Protein AF-A0A959GEB6-F1 (afdb_monomer_lite)

Sequence (237 aa):
NNEFGFDYLRDNMVRSTDEMVQRKHHYAMVDEVDSVLIDDARTPLIISGPVPQGSEEQEYMALRPDVERLIAAQRKLATQYLADARRLFAEGKTGYQEGEAGMALLRAYRALPKYRPLIKFLSEEGVKVTLQKAENFYMQEQSKNMHLVDEELYFTIDEKNRNVELTDHGAEFLSRGTDDNDFFVMPDIASEMVEIQNNDTLNAEEKEEAKTKLSQDFAIKSKRLHSISQLLKAYTL

Foldseek 3Di:
DQVVVVLVVVCVVDPDNVPRPDDDDDDDDDDPCCCVVPVVVVDDRDDDDDDPPDDLVVLLVVCVVLLVVLLVVLVVLLVVLLVQLVVQVVVVQLDQDPSGNLLSLLLSCFSAVPPPSNVVQCPDPCNVVSVVVNVVVCPPPPNPNVCVSCVPHQWTADPVVLFIGGDPNVVCSSCVPPPDNCLQPADPLVVVLVVLVPDPVDDPVRSVVSNVVSVVSNVVNVSSNVSSRVSNSVVRD

Secondary structure (DSSP, 8-state):
-HHHHHHHHHHTT-SSGGG-----------SSHHIIIIIGGGS-----PPP-TTHHHHHHHHHHHHHHHHHHHHHHHHHHHHHHHHHHHHTT---SSTTSHHHHHHHHHHH-TT-HHHHHHHTSTTHHHHHHHHHHHHHHHHHTTTHHHHTT-SEEEETTTTEEEE-HHHHHHHHBTBS-TTTT----HHHHHHHHHH-TTS-HHHHHHHHHHHHHHHHHHHHHHHHHHHHHHHHH-

Radius of gyration: 26.08 Å; chains: 1; bounding box: 56×52×73 Å

pLDDT: mean 89.53, std 8.35, range [53.81, 98.19]

Structure (mmCIF, N/CA/C/O backbone):
data_AF-A0A959GEB6-F1
#
_entry.id   AF-A0A959GEB6-F1
#
loop_
_atom_site.group_PDB
_atom_site.id
_atom_site.type_symbol
_atom_site.label_atom_id
_atom_site.label_alt_id
_atom_site.label_comp_id
_atom_site.label_asym_id
_atom_site.label_entity_id
_atom_site.label_seq_id
_atom_site.pdbx_PDB_ins_code
_atom_site.Cartn_x
_atom_site.Cartn_y
_atom_site.Cartn_z
_atom_site.occupancy
_atom_site.B_iso_or_equiv
_atom_site.auth_seq_id
_atom_site.auth_comp_id
_atom_site.auth_asym_id
_atom_site.auth_atom_id
_atom_site.pdbx_PDB_model_num
ATOM 1 N N . ASN A 1 1 ? -6.784 18.535 -39.146 1.00 82.31 1 ASN A N 1
ATOM 2 C CA . ASN A 1 1 ? -6.468 18.696 -37.704 1.00 82.31 1 ASN A CA 1
ATOM 3 C C . ASN A 1 1 ? -5.838 17.433 -37.115 1.00 82.31 1 ASN A C 1
ATOM 5 O O . ASN A 1 1 ? -4.738 17.540 -36.590 1.00 82.31 1 ASN A O 1
ATOM 9 N N . ASN A 1 2 ? -6.465 16.258 -37.249 1.00 89.25 2 ASN A N 1
ATOM 10 C CA . ASN A 1 2 ? -6.036 15.024 -36.568 1.00 89.25 2 ASN A CA 1
ATOM 11 C C . ASN A 1 2 ? -4.623 14.535 -36.928 1.00 89.25 2 ASN A C 1
ATOM 13 O O . ASN A 1 2 ? -3.818 14.350 -36.023 1.00 89.25 2 ASN A O 1
ATOM 17 N N . GLU A 1 3 ? -4.286 14.385 -38.215 1.00 92.00 3 GLU A N 1
ATOM 18 C CA . GLU A 1 3 ? -2.949 13.908 -38.631 1.00 92.00 3 GLU A CA 1
ATOM 19 C C . GLU A 1 3 ? -1.819 14.809 -38.122 1.00 92.00 3 GLU A C 1
ATOM 21 O O . GLU A 1 3 ? -0.830 14.321 -37.592 1.00 92.00 3 GLU A O 1
ATOM 26 N N . PHE A 1 4 ? -2.004 16.132 -38.176 1.00 93.19 4 PHE A N 1
ATOM 27 C CA . PHE A 1 4 ? -1.008 17.081 -37.673 1.00 93.19 4 PHE A CA 1
ATOM 28 C C . PHE A 1 4 ? -0.791 16.946 -36.156 1.00 93.19 4 PHE A C 1
ATOM 30 O O . PHE A 1 4 ? 0.331 17.079 -35.673 1.00 93.19 4 PHE A O 1
ATOM 37 N N . GLY A 1 5 ? -1.851 16.662 -35.395 1.00 93.00 5 GLY A N 1
ATOM 38 C CA . GLY A 1 5 ? -1.737 16.380 -33.965 1.00 93.00 5 GLY A CA 1
ATOM 39 C C . GLY A 1 5 ? -1.109 15.012 -33.679 1.00 93.00 5 GLY A C 1
ATOM 40 O O . GLY A 1 5 ? -0.274 14.904 -32.786 1.00 93.00 5 GLY A O 1
ATOM 41 N N . PHE A 1 6 ? -1.449 13.977 -34.452 1.00 95.56 6 PHE A N 1
ATOM 42 C CA . PHE A 1 6 ? -0.865 12.644 -34.290 1.00 95.56 6 PHE A CA 1
ATOM 43 C C . PHE A 1 6 ? 0.606 12.580 -34.685 1.00 95.56 6 PHE A C 1
ATOM 45 O O . PHE A 1 6 ? 1.373 11.912 -34.002 1.00 95.56 6 PHE A O 1
ATOM 52 N N . ASP A 1 7 ? 1.022 13.289 -35.730 1.00 94.38 7 ASP A N 1
ATOM 53 C CA . ASP A 1 7 ? 2.433 13.449 -36.082 1.00 94.38 7 ASP A CA 1
ATOM 54 C C . ASP A 1 7 ? 3.219 14.085 -34.937 1.00 94.38 7 ASP A C 1
ATOM 56 O O . ASP A 1 7 ? 4.261 13.565 -34.555 1.00 94.38 7 ASP A O 1
ATOM 60 N N . TYR A 1 8 ? 2.680 15.137 -34.313 1.00 93.75 8 TYR A N 1
ATOM 61 C CA . TYR A 1 8 ? 3.309 15.735 -33.137 1.00 93.75 8 TYR A CA 1
ATOM 62 C C . TYR A 1 8 ? 3.424 14.735 -31.978 1.00 93.75 8 TYR A C 1
ATOM 64 O O . TYR A 1 8 ? 4.472 14.635 -31.344 1.00 93.75 8 TYR A O 1
ATOM 72 N N . LEU A 1 9 ? 2.369 13.965 -31.697 1.00 93.94 9 LEU A N 1
ATOM 73 C CA . LEU A 1 9 ? 2.409 12.940 -30.652 1.00 93.94 9 LEU A CA 1
ATOM 74 C C . LEU A 1 9 ? 3.429 11.831 -30.973 1.00 93.94 9 LEU A C 1
ATOM 76 O O . LEU A 1 9 ? 4.186 11.442 -30.087 1.00 93.94 9 LEU A O 1
ATOM 80 N N . ARG A 1 10 ? 3.497 11.362 -32.228 1.00 94.56 10 ARG A N 1
ATOM 81 C CA . ARG A 1 10 ? 4.462 10.347 -32.691 1.00 94.56 10 ARG A CA 1
ATOM 82 C C . ARG A 1 10 ? 5.903 10.841 -32.608 1.00 94.56 10 ARG A C 1
ATOM 84 O O . ARG A 1 10 ? 6.756 10.107 -32.119 1.00 94.56 10 ARG A O 1
ATOM 91 N N . ASP A 1 11 ? 6.160 12.085 -32.995 1.00 93.81 11 ASP A N 1
ATOM 92 C CA . ASP A 1 11 ? 7.484 12.713 -32.926 1.00 93.81 11 ASP A CA 1
ATOM 93 C C . ASP A 1 11 ? 8.015 12.841 -31.494 1.00 93.81 11 ASP A C 1
ATOM 95 O O . ASP A 1 11 ? 9.221 12.901 -31.283 1.00 93.81 11 ASP A O 1
ATOM 99 N N . ASN A 1 12 ? 7.138 12.848 -30.488 1.00 90.56 12 ASN A N 1
ATOM 100 C CA . ASN A 1 12 ? 7.542 12.823 -29.080 1.00 90.56 12 ASN A CA 1
ATOM 101 C C . ASN A 1 12 ? 7.746 11.395 -28.533 1.00 90.56 12 ASN A C 1
ATOM 103 O O . ASN A 1 12 ? 8.029 11.226 -27.348 1.00 90.56 12 ASN A O 1
ATOM 107 N N . MET A 1 13 ? 7.609 10.368 -29.376 1.00 87.81 13 MET A N 1
ATOM 108 C CA . MET A 1 13 ? 7.799 8.955 -29.029 1.00 87.81 13 MET A CA 1
ATOM 109 C C . MET A 1 13 ? 8.946 8.280 -29.805 1.00 87.81 13 MET A C 1
ATOM 111 O O . MET A 1 13 ? 9.245 7.113 -29.538 1.00 87.81 13 MET A O 1
ATOM 115 N N . VAL A 1 14 ? 9.582 8.966 -30.764 1.00 89.69 14 VAL A N 1
ATOM 116 C CA . VAL A 1 14 ? 10.701 8.418 -31.553 1.00 89.69 14 VAL A CA 1
ATOM 117 C C . VAL A 1 14 ? 11.983 8.283 -30.727 1.00 89.69 14 VAL A C 1
ATOM 119 O O . VAL A 1 14 ? 12.172 8.968 -29.721 1.00 89.69 14 VAL A O 1
ATOM 122 N N . ARG A 1 15 ? 12.888 7.389 -31.146 1.00 85.75 15 ARG A N 1
ATOM 123 C CA . ARG A 1 15 ? 14.140 7.114 -30.411 1.00 85.75 15 ARG A CA 1
ATOM 124 C C . ARG A 1 15 ? 15.290 8.033 -30.805 1.00 85.75 15 ARG A C 1
ATOM 126 O O . ARG A 1 15 ? 16.261 8.147 -30.060 1.00 85.75 15 ARG A O 1
ATOM 133 N N . SER A 1 16 ? 15.195 8.660 -31.971 1.00 88.69 16 SER A N 1
ATOM 134 C CA . SER A 1 16 ? 16.218 9.542 -32.517 1.00 88.69 16 SER A CA 1
ATOM 135 C C . SER A 1 16 ? 15.582 10.754 -33.194 1.00 88.69 16 SER A C 1
ATOM 137 O O . SER A 1 16 ? 14.459 10.694 -33.687 1.00 88.69 16 SER A O 1
ATOM 139 N N . THR A 1 17 ? 16.303 11.873 -33.233 1.00 87.56 17 THR A N 1
ATOM 140 C CA . THR A 1 17 ? 15.815 13.114 -33.857 1.00 87.56 17 THR A CA 1
ATOM 141 C C . THR A 1 17 ? 15.622 12.989 -35.367 1.00 87.56 17 THR A C 1
ATOM 143 O O . THR A 1 17 ? 14.852 13.750 -35.944 1.00 87.56 17 THR A O 1
ATOM 146 N N . ASP A 1 18 ? 16.301 12.033 -36.002 1.00 91.62 18 ASP A N 1
ATOM 147 C CA . ASP A 1 18 ? 16.228 11.802 -37.448 1.00 91.62 18 ASP A CA 1
ATOM 148 C C . ASP A 1 18 ? 14.927 11.096 -37.870 1.00 91.62 18 ASP A C 1
ATOM 150 O O . ASP A 1 18 ? 14.569 11.105 -39.046 1.00 91.62 18 ASP A O 1
ATOM 154 N N . GLU A 1 19 ? 14.202 10.507 -36.914 1.00 91.06 19 GLU A N 1
ATOM 155 C CA . GLU A 1 19 ? 12.898 9.868 -37.122 1.00 91.06 19 GLU A CA 1
ATOM 156 C C . GLU A 1 19 ? 11.722 10.860 -37.035 1.00 91.06 19 GLU A C 1
ATOM 158 O O . GLU A 1 19 ? 10.598 10.491 -37.372 1.00 91.06 19 GLU A O 1
ATOM 163 N N . MET A 1 20 ? 11.959 12.105 -36.595 1.00 92.25 20 MET A N 1
ATOM 164 C CA . MET A 1 20 ? 10.912 13.126 -36.483 1.00 92.25 20 MET A CA 1
ATOM 165 C C . MET A 1 20 ? 10.441 13.597 -37.863 1.00 92.25 20 MET A C 1
ATOM 167 O O . MET A 1 20 ? 11.250 13.934 -38.733 1.00 92.25 20 MET A O 1
ATOM 171 N N . VAL A 1 21 ? 9.126 13.693 -38.053 1.00 93.44 21 VAL A N 1
ATOM 172 C CA . VAL A 1 21 ? 8.530 14.132 -39.325 1.00 93.44 21 VAL A CA 1
ATOM 173 C C . VAL A 1 21 ? 8.171 15.618 -39.332 1.00 93.44 21 VAL A C 1
ATOM 175 O O . VAL A 1 21 ? 8.199 16.259 -40.388 1.00 93.44 21 VAL A O 1
ATOM 178 N N . GLN A 1 22 ? 7.871 16.204 -38.171 1.00 93.69 22 GLN A N 1
ATOM 179 C CA . GLN A 1 22 ? 7.551 17.618 -38.036 1.00 93.69 22 GLN A CA 1
ATOM 180 C C . GLN A 1 22 ? 8.791 18.465 -37.758 1.00 93.69 22 GLN A C 1
ATOM 182 O O . GLN A 1 22 ? 9.705 18.118 -37.014 1.00 93.69 22 GLN A O 1
ATOM 187 N N . ARG A 1 23 ? 8.781 19.666 -38.336 1.00 89.38 23 ARG A N 1
ATOM 188 C CA . ARG A 1 23 ? 9.709 20.749 -37.992 1.00 89.38 23 ARG A CA 1
ATOM 189 C C . ARG A 1 23 ? 9.017 21.733 -37.052 1.00 89.38 23 ARG A C 1
ATOM 191 O O . ARG A 1 23 ? 7.821 21.627 -36.793 1.00 89.38 23 ARG A O 1
ATOM 198 N N . LYS A 1 24 ? 9.763 22.737 -36.583 1.00 92.12 24 LYS A N 1
ATOM 199 C CA . LYS A 1 24 ? 9.232 23.820 -35.744 1.00 92.12 24 LYS A CA 1
ATOM 200 C C . LYS A 1 24 ? 7.947 24.412 -36.344 1.00 92.12 24 LYS A C 1
ATOM 202 O O . LYS A 1 24 ? 7.921 24.797 -37.511 1.00 92.12 24 LYS A O 1
ATOM 207 N N . HIS A 1 25 ? 6.893 24.517 -35.535 1.00 94.56 25 HIS A N 1
ATOM 208 C CA . HIS A 1 25 ? 5.635 25.134 -35.957 1.00 94.56 25 HIS A CA 1
ATOM 209 C C . HIS A 1 25 ? 5.786 26.658 -36.016 1.00 94.56 25 HIS A C 1
ATOM 211 O O . HIS A 1 25 ? 6.191 27.286 -35.038 1.00 94.56 25 HIS A O 1
ATOM 217 N N . HIS A 1 26 ? 5.481 27.255 -37.170 1.00 94.44 26 HIS A N 1
ATOM 218 C CA . HIS A 1 26 ? 5.653 28.695 -37.406 1.00 94.44 26 HIS A CA 1
ATOM 219 C C . HIS A 1 26 ? 4.322 29.434 -37.551 1.00 94.44 26 HIS A C 1
ATOM 221 O O . HIS A 1 26 ? 4.124 30.479 -36.939 1.00 94.44 26 HIS A O 1
ATOM 227 N N . TYR A 1 27 ? 3.421 28.901 -38.372 1.00 95.75 27 TYR A N 1
ATOM 228 C CA . TYR A 1 27 ? 2.111 29.476 -38.648 1.00 95.75 27 TYR A CA 1
ATOM 229 C C . TYR A 1 27 ? 1.178 28.382 -39.174 1.00 95.75 27 TYR A C 1
ATOM 231 O O . TYR A 1 27 ? 1.637 27.475 -39.869 1.00 95.75 27 TYR A O 1
ATOM 239 N N . ALA A 1 28 ? -0.112 28.474 -38.852 1.00 93.69 28 ALA A N 1
ATOM 240 C CA . ALA A 1 28 ? -1.142 27.567 -39.343 1.00 93.69 28 ALA A CA 1
ATOM 241 C C . ALA A 1 28 ? -2.400 28.362 -39.709 1.00 93.69 28 ALA A C 1
ATOM 243 O O . ALA A 1 28 ? -2.845 29.217 -38.943 1.00 93.69 28 ALA A O 1
ATOM 244 N N . MET A 1 29 ? -2.974 28.061 -40.873 1.00 95.44 29 MET A N 1
ATOM 245 C CA . MET A 1 29 ? -4.319 28.494 -41.244 1.00 95.44 29 MET A CA 1
ATOM 246 C C . MET A 1 29 ? -5.260 27.323 -41.009 1.00 95.44 29 MET A C 1
ATOM 248 O O . MET A 1 29 ? -5.019 26.229 -41.518 1.00 95.44 29 MET A O 1
ATOM 252 N N . VAL A 1 30 ? -6.299 27.551 -40.215 1.00 94.25 30 VAL A N 1
ATOM 253 C CA . VAL A 1 30 ? -7.288 26.530 -39.876 1.00 94.25 30 VAL A CA 1
ATOM 254 C C . VAL A 1 30 ? -8.563 26.865 -40.628 1.00 94.25 30 VAL A C 1
ATOM 256 O O . VAL A 1 30 ? -9.205 27.870 -40.329 1.00 94.25 30 VAL A O 1
ATOM 259 N N . ASP A 1 31 ? -8.880 26.048 -41.627 1.00 96.38 31 ASP A N 1
ATOM 260 C CA . ASP A 1 31 ? -10.191 26.072 -42.269 1.00 96.38 31 ASP A CA 1
ATOM 261 C C . ASP A 1 31 ? -11.222 25.381 -41.363 1.00 96.38 31 ASP A C 1
ATOM 263 O O . ASP A 1 31 ? -10.842 24.535 -40.550 1.00 96.38 31 ASP A O 1
ATOM 267 N N . GLU A 1 32 ? -12.495 25.770 -41.470 1.00 94.81 32 GLU A N 1
ATOM 268 C CA . GLU A 1 32 ? -13.592 25.258 -40.619 1.00 94.81 32 GLU A CA 1
ATOM 269 C C . GLU A 1 32 ? -13.268 25.337 -39.110 1.00 94.81 32 GLU A C 1
ATOM 271 O O . GLU A 1 32 ? -13.311 24.364 -38.351 1.00 94.81 32 GLU A O 1
ATOM 276 N N . VAL A 1 33 ? -12.870 26.535 -38.671 1.00 94.62 33 VAL A N 1
ATOM 277 C CA . VAL A 1 33 ? -12.297 26.781 -37.337 1.00 94.62 33 VAL A CA 1
ATOM 278 C C . VAL A 1 33 ? -13.224 26.420 -36.173 1.00 94.62 33 VAL A C 1
ATOM 280 O O . VAL A 1 33 ? -12.745 26.009 -35.117 1.00 94.62 33 VAL A O 1
ATOM 283 N N . ASP A 1 34 ? -14.532 26.565 -36.348 1.00 95.31 34 ASP A N 1
ATOM 284 C CA . ASP A 1 34 ? -15.546 26.195 -35.363 1.00 95.31 34 ASP A CA 1
ATOM 285 C C . ASP A 1 34 ? -15.586 24.678 -35.156 1.00 95.31 34 ASP A C 1
ATOM 287 O O . ASP A 1 34 ? -15.494 24.204 -34.021 1.00 95.31 34 ASP A O 1
ATOM 291 N N . SER A 1 35 ? -15.587 23.917 -36.247 1.00 94.25 35 SER A N 1
ATOM 292 C CA . SER A 1 35 ? -15.544 22.455 -36.199 1.00 94.25 35 SER A CA 1
ATOM 293 C C . SER A 1 35 ? -14.245 21.961 -35.547 1.00 94.25 35 SER A C 1
ATOM 295 O O . SER A 1 35 ? -14.268 21.130 -34.639 1.00 94.25 35 SER A O 1
ATOM 297 N N . VAL A 1 36 ? -13.100 22.533 -35.936 1.00 91.38 36 VAL A N 1
ATOM 298 C CA . VAL A 1 36 ? -11.778 22.070 -35.484 1.00 91.38 36 VAL A CA 1
ATOM 299 C C . VAL A 1 36 ? -11.442 22.488 -34.048 1.00 91.38 36 VAL A C 1
ATOM 301 O O . VAL A 1 36 ? -10.940 21.668 -33.277 1.00 91.38 36 VAL A O 1
ATOM 304 N N . LEU A 1 37 ? -11.649 23.758 -33.682 1.00 94.00 37 LEU A N 1
ATOM 305 C CA . LEU A 1 37 ? -11.192 24.306 -32.394 1.00 94.00 37 LEU A CA 1
ATOM 306 C C . LEU A 1 37 ? -12.266 24.314 -31.305 1.00 94.00 37 LEU A C 1
ATOM 308 O O . LEU A 1 37 ? -11.933 24.578 -30.149 1.00 94.00 37 LEU A O 1
ATOM 312 N N . ILE A 1 38 ? -13.528 24.029 -31.640 1.00 92.44 38 ILE A N 1
ATOM 313 C CA . ILE A 1 38 ? -14.611 23.934 -30.654 1.00 92.44 38 ILE A CA 1
ATOM 314 C C . ILE A 1 38 ? -15.164 22.520 -30.602 1.00 92.44 38 ILE A C 1
ATOM 316 O O . ILE A 1 38 ? -15.141 21.907 -29.535 1.00 92.44 38 ILE A O 1
ATOM 320 N N . ASP A 1 39 ? -15.660 21.992 -31.720 1.00 92.56 39 ASP A N 1
ATOM 321 C CA . ASP A 1 39 ? -16.391 20.728 -31.675 1.00 92.56 39 ASP A CA 1
ATOM 322 C C . ASP A 1 39 ? -15.474 19.521 -31.470 1.00 92.56 39 ASP A C 1
ATOM 324 O O . ASP A 1 39 ? -15.678 18.777 -30.499 1.00 92.56 39 ASP A O 1
ATOM 328 N N . ASP A 1 40 ? -14.452 19.376 -32.316 1.00 91.19 40 ASP A N 1
ATOM 329 C CA . ASP A 1 40 ? -13.483 18.274 -32.275 1.00 91.19 40 ASP A CA 1
ATOM 330 C C . ASP A 1 40 ? -12.533 18.378 -31.074 1.00 91.19 40 ASP A C 1
ATOM 332 O O . ASP A 1 40 ? -12.185 17.370 -30.458 1.00 91.19 40 ASP A O 1
ATOM 336 N N . ALA A 1 41 ? -12.162 19.600 -30.677 1.00 89.94 41 ALA A N 1
ATOM 337 C CA . ALA A 1 41 ? -11.220 19.860 -29.584 1.00 89.94 41 ALA A CA 1
ATOM 338 C C . ALA A 1 41 ? -11.698 19.371 -28.201 1.00 89.94 41 ALA A C 1
ATOM 340 O O . ALA A 1 41 ? -10.914 19.325 -27.251 1.00 89.94 41 ALA A O 1
ATOM 341 N N . ARG A 1 42 ? -12.976 18.988 -28.067 1.00 92.94 42 ARG A N 1
ATOM 342 C CA . ARG A 1 42 ? -13.529 18.399 -26.835 1.00 92.94 42 ARG A CA 1
ATOM 343 C C . ARG A 1 42 ? -13.035 16.979 -26.572 1.00 92.94 42 ARG A C 1
ATOM 345 O O . ARG A 1 42 ? -13.066 16.544 -25.422 1.00 92.94 42 ARG A O 1
ATOM 352 N N . THR A 1 43 ? -12.614 16.258 -27.609 1.00 89.62 43 THR A N 1
ATOM 353 C CA . THR A 1 43 ? -12.095 14.893 -27.480 1.00 89.62 43 THR A CA 1
ATOM 354 C C . THR A 1 43 ? -10.576 14.923 -27.653 1.00 89.62 43 THR A C 1
ATOM 356 O O . THR A 1 43 ? -10.097 15.376 -28.690 1.00 89.62 43 THR A O 1
ATOM 359 N N . PRO A 1 44 ? -9.786 14.470 -26.664 1.00 91.88 44 PRO A N 1
ATOM 360 C CA . PRO A 1 44 ? -8.331 14.489 -26.775 1.00 91.88 44 PRO A CA 1
ATOM 361 C C . PRO A 1 44 ? -7.833 13.525 -27.862 1.00 91.88 44 PRO A C 1
ATOM 363 O O . PRO A 1 44 ? -8.379 12.436 -28.041 1.00 91.88 44 PRO A O 1
ATOM 366 N N . LEU A 1 45 ? -6.744 13.897 -28.542 1.00 90.94 45 LEU A N 1
ATOM 367 C CA . LEU A 1 45 ? -6.012 13.001 -29.443 1.00 90.94 45 LEU A CA 1
ATOM 368 C C . LEU A 1 45 ? -5.176 12.013 -28.619 1.00 90.94 45 LEU A C 1
ATOM 370 O O . LEU A 1 45 ? -4.367 12.426 -27.789 1.00 90.94 45 LEU A O 1
ATOM 374 N N . ILE A 1 46 ? -5.371 10.710 -28.840 1.00 90.75 46 ILE A N 1
ATOM 375 C CA . ILE A 1 46 ? -4.737 9.634 -28.065 1.00 90.75 46 ILE A CA 1
ATOM 376 C C . ILE A 1 46 ? -4.114 8.610 -29.016 1.00 90.75 46 ILE A C 1
ATOM 378 O O . ILE A 1 46 ? -4.798 8.091 -29.896 1.00 90.75 46 ILE A O 1
ATOM 382 N N . ILE A 1 47 ? -2.838 8.274 -28.801 1.00 87.00 47 ILE A N 1
ATOM 383 C CA . ILE A 1 47 ? -2.196 7.102 -29.411 1.00 87.00 47 ILE A CA 1
ATOM 384 C C . ILE A 1 47 ? -2.337 5.936 -28.433 1.00 87.00 47 ILE A C 1
ATOM 386 O O . ILE A 1 47 ? -1.745 5.954 -27.355 1.00 87.00 47 ILE A O 1
ATOM 390 N N . SER A 1 48 ? -3.118 4.923 -28.799 1.00 84.75 48 SER A N 1
ATOM 391 C CA . SER A 1 48 ? -3.187 3.657 -28.070 1.00 84.75 48 SER A CA 1
ATOM 392 C C . SER A 1 48 ? -2.470 2.559 -28.854 1.00 84.75 48 SER A C 1
ATOM 394 O O . SER A 1 48 ? -2.626 2.428 -30.067 1.00 84.75 48 SER A O 1
ATOM 396 N N . GLY A 1 49 ? -1.652 1.773 -28.157 1.00 77.12 49 GLY A N 1
ATOM 397 C CA . GLY A 1 49 ? -1.050 0.555 -28.692 1.00 77.12 49 GLY A CA 1
ATOM 398 C C . GLY A 1 49 ? -1.797 -0.680 -28.183 1.00 77.12 49 GLY A C 1
ATOM 399 O O . GLY A 1 49 ? -2.366 -0.632 -27.089 1.00 77.12 49 GLY A O 1
ATOM 400 N N . PRO A 1 50 ? -1.805 -1.796 -28.933 1.00 71.38 50 PRO A N 1
ATOM 401 C CA . PRO A 1 50 ? -2.274 -3.062 -28.390 1.00 71.38 50 P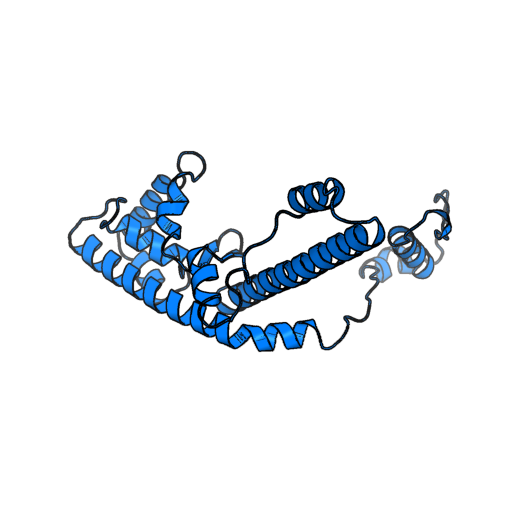RO A CA 1
ATOM 402 C C . PRO A 1 50 ? -1.392 -3.452 -27.199 1.00 71.38 50 PRO A C 1
ATOM 404 O O . PRO A 1 50 ? -0.168 -3.512 -27.316 1.00 71.38 50 PRO A O 1
ATOM 407 N N . VAL A 1 51 ? -2.009 -3.727 -26.050 1.00 62.16 51 VAL A N 1
ATOM 408 C CA . VAL A 1 51 ? -1.302 -4.353 -24.928 1.00 62.16 51 VAL A CA 1
ATOM 409 C C . VAL A 1 51 ? -1.030 -5.805 -25.333 1.00 62.16 51 VAL A C 1
ATOM 411 O O . VAL A 1 51 ? -1.965 -6.464 -25.801 1.00 62.16 51 VAL A O 1
ATOM 414 N N . PRO A 1 52 ? 0.206 -6.324 -25.203 1.00 60.75 52 PRO A N 1
ATOM 415 C CA . PRO A 1 52 ? 0.485 -7.723 -25.494 1.00 60.75 52 PRO A CA 1
ATOM 416 C C . PRO A 1 52 ? -0.420 -8.613 -24.631 1.00 60.75 52 PRO A C 1
ATOM 418 O O . PRO A 1 52 ? -0.220 -8.741 -23.422 1.00 60.75 52 PRO A O 1
ATOM 421 N N . GLN A 1 53 ? -1.449 -9.199 -25.247 1.00 53.81 53 GLN A N 1
ATOM 422 C CA . GLN A 1 53 ? -2.386 -10.085 -24.565 1.00 53.81 53 GLN A CA 1
ATOM 423 C C . GLN A 1 53 ? -1.632 -11.290 -23.990 1.00 53.81 53 GLN A C 1
ATOM 425 O O . GLN A 1 53 ? -0.857 -11.942 -24.687 1.00 53.81 53 GLN A O 1
ATOM 430 N N . GLY A 1 54 ? -1.882 -11.589 -22.715 1.00 57.59 54 GLY A N 1
ATOM 431 C CA . GLY A 1 54 ? -1.482 -12.840 -22.072 1.00 57.59 54 GLY A CA 1
ATOM 432 C C . GLY A 1 54 ? -0.459 -12.704 -20.948 1.00 57.59 54 GLY A C 1
ATOM 433 O O . GLY A 1 54 ? -0.624 -13.373 -19.937 1.00 57.59 54 GLY A O 1
ATOM 434 N N . SER A 1 55 ? 0.556 -11.838 -21.053 1.00 62.84 55 SER A N 1
ATOM 435 C CA . SER A 1 55 ? 1.656 -11.862 -20.065 1.00 62.84 55 SER A CA 1
ATOM 436 C C . SER A 1 55 ? 1.283 -11.278 -18.697 1.00 62.84 55 SER A C 1
ATOM 438 O O . SER A 1 55 ? 1.677 -11.822 -17.672 1.00 62.84 55 SER A O 1
ATOM 440 N N . GLU A 1 56 ? 0.521 -10.183 -18.658 1.00 65.38 56 GLU A N 1
ATOM 441 C CA . GLU A 1 56 ? 0.079 -9.563 -17.400 1.00 65.38 56 GLU A CA 1
ATOM 442 C C . GLU A 1 56 ? -1.063 -10.347 -16.755 1.00 65.38 56 GLU A C 1
ATOM 444 O O . GLU A 1 56 ? -1.034 -10.616 -15.559 1.00 65.38 56 GLU A O 1
ATOM 449 N N . GLU A 1 57 ? -2.050 -10.779 -17.542 1.00 71.81 57 GLU A N 1
ATOM 450 C CA . GLU A 1 57 ? -3.195 -11.533 -17.024 1.00 71.81 57 GLU A CA 1
ATOM 451 C C . GLU A 1 57 ? -2.770 -12.887 -16.437 1.00 71.81 57 GLU A C 1
ATOM 453 O O . GLU A 1 57 ? -3.240 -13.266 -15.364 1.00 71.81 57 GLU A O 1
ATOM 458 N N . GLN A 1 58 ? -1.830 -13.590 -17.080 1.00 76.69 58 GLN A N 1
ATOM 459 C CA . GLN A 1 58 ? -1.264 -14.827 -16.534 1.00 76.69 58 GLN A CA 1
ATOM 460 C C . GLN A 1 58 ? -0.517 -14.585 -15.220 1.00 76.69 58 GLN A C 1
ATOM 462 O O . GLN A 1 58 ? -0.649 -15.383 -14.294 1.00 76.69 58 GLN A O 1
ATOM 467 N N . GLU A 1 59 ? 0.222 -13.481 -15.113 1.00 80.19 59 GLU A N 1
ATOM 468 C CA . GLU A 1 59 ? 0.953 -13.120 -13.898 1.00 80.19 59 GLU A CA 1
ATOM 469 C C . GLU A 1 59 ? 0.002 -12.794 -12.739 1.00 80.19 59 GLU A C 1
ATOM 471 O O . GLU A 1 59 ? 0.158 -13.334 -11.644 1.00 80.19 59 GLU A O 1
ATOM 476 N N . TYR A 1 60 ? -1.054 -12.013 -12.986 1.00 84.25 60 TYR A N 1
ATOM 477 C CA . TYR A 1 60 ? -2.085 -11.753 -11.980 1.00 84.25 60 TYR A CA 1
ATOM 478 C C . TYR A 1 60 ? -2.778 -13.034 -11.516 1.00 84.25 60 TYR A C 1
ATOM 480 O O . TYR A 1 60 ? -2.978 -13.221 -10.316 1.00 84.25 60 TYR A O 1
ATOM 488 N N . MET A 1 61 ? -3.132 -13.927 -12.444 1.00 85.94 61 MET A N 1
ATOM 489 C CA . MET A 1 61 ? -3.776 -15.200 -12.109 1.00 85.94 61 MET A CA 1
ATOM 490 C C . MET A 1 61 ? -2.850 -16.118 -11.307 1.00 85.94 61 MET A C 1
ATOM 492 O O . MET A 1 61 ? -3.326 -16.796 -10.397 1.00 85.94 61 MET A O 1
ATOM 496 N N . ALA A 1 62 ? -1.548 -16.113 -11.604 1.00 86.50 62 ALA A N 1
ATOM 497 C CA . ALA A 1 62 ? -0.552 -16.880 -10.865 1.00 86.50 62 ALA A CA 1
ATOM 498 C C . ALA A 1 62 ? -0.349 -16.352 -9.435 1.00 86.50 62 ALA A C 1
ATOM 500 O O . ALA A 1 62 ? -0.256 -17.148 -8.508 1.00 86.50 62 ALA A O 1
ATOM 501 N N . LEU A 1 63 ? -0.335 -15.027 -9.246 1.00 88.94 63 LEU A N 1
ATOM 502 C CA . LEU A 1 63 ? -0.105 -14.387 -7.942 1.00 88.94 63 LEU A CA 1
ATOM 503 C C . LEU A 1 63 ? -1.364 -14.308 -7.066 1.00 88.94 63 LEU A C 1
ATOM 505 O O . LEU A 1 63 ? -1.272 -14.119 -5.851 1.00 88.94 63 LEU A O 1
ATOM 509 N N . ARG A 1 64 ? -2.557 -14.438 -7.660 1.00 91.25 64 ARG A N 1
ATOM 510 C CA . ARG A 1 64 ? -3.836 -14.283 -6.950 1.00 91.25 64 ARG A CA 1
ATOM 511 C C . ARG A 1 64 ? -3.960 -15.165 -5.700 1.00 91.25 64 ARG A C 1
ATOM 513 O O . ARG A 1 64 ? -4.348 -14.618 -4.668 1.00 91.25 64 ARG A O 1
ATOM 520 N N . PRO A 1 65 ? -3.639 -16.476 -5.734 1.00 91.94 65 PRO A N 1
ATOM 521 C CA . PRO A 1 65 ? -3.761 -17.338 -4.558 1.00 91.94 65 PRO A CA 1
ATOM 522 C C . PRO A 1 65 ? -2.869 -16.881 -3.400 1.00 91.94 65 PRO A C 1
ATOM 524 O O . PRO A 1 65 ? -3.278 -16.943 -2.242 1.00 91.94 65 PRO A O 1
ATOM 527 N N . ASP A 1 66 ? -1.671 -16.380 -3.696 1.00 90.81 66 ASP A N 1
ATOM 528 C CA . ASP A 1 66 ? -0.727 -15.918 -2.680 1.00 90.81 66 ASP A CA 1
ATOM 529 C C . ASP A 1 66 ? -1.204 -14.627 -2.025 1.00 90.81 66 ASP A C 1
ATOM 531 O O . ASP A 1 66 ? -1.213 -14.516 -0.797 1.00 90.81 66 ASP A O 1
ATOM 535 N N . VAL A 1 67 ? -1.711 -13.691 -2.831 1.00 93.19 67 VAL A N 1
ATOM 536 C CA . VAL A 1 67 ? -2.325 -12.463 -2.317 1.00 93.19 67 VAL A CA 1
ATOM 537 C C . VAL A 1 67 ? -3.573 -12.780 -1.491 1.00 93.19 67 VAL A C 1
ATOM 539 O O . VAL A 1 67 ? -3.742 -12.220 -0.411 1.00 93.19 67 VAL A O 1
ATOM 542 N N . GLU A 1 68 ? -4.426 -13.714 -1.918 1.00 94.38 68 GLU A N 1
ATOM 543 C CA . GLU A 1 68 ? -5.592 -14.144 -1.131 1.00 94.38 68 GLU A CA 1
ATOM 544 C C . GLU A 1 68 ? -5.179 -14.720 0.239 1.00 94.38 68 GLU A C 1
ATOM 546 O O . GLU A 1 68 ? -5.788 -14.380 1.262 1.00 94.38 68 GLU A O 1
ATOM 551 N N . ARG A 1 69 ? -4.111 -15.534 0.291 1.00 94.50 69 ARG A N 1
ATOM 552 C CA . ARG A 1 69 ? -3.537 -16.042 1.552 1.00 94.50 69 ARG A CA 1
ATOM 553 C C . ARG A 1 69 ? -3.019 -14.907 2.439 1.00 94.50 69 ARG A C 1
ATOM 555 O O . ARG A 1 69 ? -3.309 -14.902 3.637 1.00 94.50 69 ARG A O 1
ATOM 562 N N . LEU A 1 70 ? -2.309 -13.938 1.861 1.00 94.88 70 LEU A N 1
ATOM 563 C CA . LEU A 1 70 ? -1.781 -12.771 2.573 1.00 94.88 70 LEU A CA 1
ATOM 564 C C . LEU A 1 70 ? -2.906 -11.905 3.162 1.00 94.88 70 LEU A C 1
ATOM 566 O O . LEU A 1 70 ? -2.876 -11.561 4.343 1.00 94.88 70 LEU A O 1
ATOM 570 N N . ILE A 1 71 ? -3.948 -11.614 2.375 1.00 95.94 71 ILE A N 1
ATOM 571 C CA . ILE A 1 71 ? -5.139 -10.875 2.826 1.00 95.94 71 ILE A CA 1
ATOM 572 C C . ILE A 1 71 ? -5.825 -11.607 3.988 1.00 95.94 71 ILE A C 1
ATOM 574 O O . ILE A 1 71 ? -6.250 -10.975 4.961 1.00 95.94 71 ILE A O 1
ATOM 578 N N . ALA A 1 72 ? -5.940 -12.936 3.917 1.00 96.50 72 ALA A N 1
ATOM 579 C CA . ALA A 1 72 ? -6.532 -13.730 4.990 1.00 96.50 72 ALA A CA 1
ATOM 580 C C . ALA A 1 72 ? -5.702 -13.659 6.285 1.00 96.50 72 ALA A C 1
ATOM 582 O O . ALA A 1 72 ? -6.273 -13.481 7.368 1.00 96.50 72 ALA A O 1
ATOM 583 N N . ALA A 1 73 ? -4.373 -13.740 6.176 1.00 96.69 73 ALA A N 1
ATOM 584 C CA . ALA A 1 73 ? -3.457 -13.600 7.305 1.00 96.69 73 ALA A CA 1
ATOM 585 C C . ALA A 1 73 ? -3.551 -12.198 7.934 1.00 96.69 73 ALA A C 1
ATOM 587 O O . ALA A 1 73 ? -3.778 -12.080 9.142 1.00 96.69 73 ALA A O 1
ATOM 588 N N . GLN A 1 74 ? -3.523 -11.144 7.113 1.00 97.38 74 GLN A N 1
ATOM 589 C CA . GLN A 1 74 ? -3.705 -9.761 7.559 1.00 97.38 74 GLN A CA 1
ATOM 590 C C . GLN A 1 74 ? -5.049 -9.557 8.263 1.00 97.38 74 GLN A C 1
ATOM 592 O O . GLN A 1 74 ? -5.117 -8.924 9.314 1.00 97.38 74 GLN A O 1
ATOM 597 N N . ARG A 1 75 ? -6.144 -10.114 7.729 1.00 97.12 75 ARG A N 1
ATOM 598 C CA . ARG A 1 75 ? -7.469 -9.992 8.353 1.00 97.12 75 ARG A CA 1
ATOM 599 C C . ARG A 1 75 ? -7.514 -10.643 9.734 1.00 97.12 75 ARG A C 1
ATOM 601 O O . ARG A 1 75 ? -8.157 -10.099 10.638 1.00 97.12 75 ARG A O 1
ATOM 608 N N . LYS A 1 76 ? -6.852 -11.790 9.909 1.00 97.44 76 LYS A N 1
ATOM 609 C CA . LYS A 1 76 ? -6.736 -12.449 11.216 1.00 97.44 76 LYS A CA 1
ATOM 610 C C . LYS A 1 76 ? -5.990 -11.549 12.202 1.00 97.44 76 LYS A C 1
ATOM 612 O O . LYS A 1 76 ? -6.495 -11.320 13.300 1.00 97.44 76 LYS A O 1
ATOM 617 N N . LEU A 1 77 ? -4.866 -10.983 11.772 1.00 96.88 77 LEU A N 1
ATOM 618 C CA . LEU A 1 77 ? -4.049 -10.077 12.574 1.00 96.88 77 LEU A CA 1
ATOM 619 C C . LEU A 1 77 ? -4.807 -8.793 12.959 1.00 96.88 77 LEU A C 1
ATOM 621 O O . LEU A 1 77 ? -4.892 -8.445 14.134 1.00 96.88 77 LEU A O 1
ATOM 625 N N . ALA A 1 78 ? -5.477 -8.147 12.002 1.00 97.25 78 ALA A N 1
ATOM 626 C CA . ALA A 1 78 ? -6.307 -6.966 12.248 1.00 97.25 78 ALA A CA 1
ATOM 627 C C . ALA A 1 78 ? -7.445 -7.246 13.246 1.00 97.25 78 ALA A C 1
ATOM 629 O O . ALA A 1 78 ? -7.775 -6.407 14.086 1.00 97.25 78 ALA A O 1
ATOM 630 N N . THR A 1 79 ? -8.047 -8.438 13.175 1.00 97.69 79 THR A N 1
ATOM 631 C CA . THR A 1 79 ? -9.100 -8.858 14.112 1.00 97.69 79 THR A CA 1
ATOM 632 C C . THR A 1 79 ? -8.545 -9.059 15.521 1.00 97.69 79 THR A C 1
ATOM 634 O O . THR A 1 79 ? -9.201 -8.669 16.486 1.00 97.69 79 THR A O 1
ATOM 637 N N . GLN A 1 80 ? -7.340 -9.623 15.640 1.00 97.88 80 GLN A N 1
ATOM 638 C CA . GLN A 1 80 ? -6.648 -9.783 16.916 1.00 97.88 80 GLN A CA 1
ATOM 639 C C . GLN A 1 80 ? -6.315 -8.425 17.541 1.00 97.88 80 GLN A C 1
ATOM 641 O O . GLN A 1 80 ? -6.735 -8.164 18.666 1.00 97.88 80 GLN A O 1
ATOM 646 N N . TYR A 1 81 ? -5.684 -7.517 16.793 1.00 98.06 81 TYR A N 1
ATOM 647 C CA . TYR A 1 81 ? -5.374 -6.179 17.298 1.00 98.06 81 TYR A CA 1
ATOM 648 C C . TYR A 1 81 ? -6.617 -5.381 17.681 1.00 98.06 81 TYR A C 1
ATOM 650 O O . TYR A 1 81 ? -6.607 -4.675 18.686 1.00 98.06 81 TYR A O 1
ATOM 658 N N . LEU A 1 82 ? -7.723 -5.525 16.945 1.00 98.19 82 LEU A N 1
ATOM 659 C CA . LEU A 1 82 ? -8.986 -4.905 17.338 1.00 98.19 82 LEU A CA 1
ATOM 660 C C . LEU A 1 82 ? -9.522 -5.478 18.660 1.00 98.19 82 LEU A C 1
ATOM 662 O O . LEU A 1 82 ? -10.056 -4.728 19.478 1.00 98.19 82 LEU A O 1
ATOM 666 N N . ALA A 1 83 ? -9.409 -6.791 18.875 1.00 98.19 83 ALA A N 1
ATOM 667 C CA . ALA A 1 83 ? -9.823 -7.421 20.127 1.00 98.19 83 ALA A CA 1
ATOM 668 C C . ALA A 1 83 ? -8.962 -6.938 21.306 1.00 98.19 83 ALA A C 1
ATOM 670 O O . ALA A 1 83 ? -9.507 -6.566 22.348 1.00 98.19 83 ALA A O 1
ATOM 671 N N . ASP A 1 84 ? -7.644 -6.861 21.116 1.00 97.50 84 ASP A N 1
ATOM 672 C CA . ASP A 1 84 ? -6.716 -6.329 22.113 1.00 97.50 84 ASP A CA 1
ATOM 673 C C . ASP A 1 84 ? -6.980 -4.852 22.406 1.00 97.50 84 ASP A C 1
ATOM 675 O O . ASP A 1 84 ? -7.078 -4.471 23.571 1.00 97.50 84 ASP A O 1
ATOM 679 N N . ALA A 1 85 ? -7.201 -4.033 21.375 1.00 97.75 85 ALA A N 1
ATOM 680 C CA . ALA A 1 85 ? -7.551 -2.626 21.530 1.00 97.75 85 ALA A CA 1
ATOM 681 C C . ALA A 1 85 ? -8.832 -2.451 22.357 1.00 97.75 85 ALA A C 1
ATOM 683 O O . ALA A 1 85 ? -8.852 -1.643 23.282 1.00 97.75 85 ALA A O 1
ATOM 684 N N . ARG A 1 86 ? -9.885 -3.237 22.082 1.00 97.94 86 ARG A N 1
ATOM 685 C CA . ARG A 1 86 ? -11.137 -3.207 22.860 1.00 97.94 86 ARG A CA 1
ATOM 686 C C . ARG A 1 86 ? -10.913 -3.584 24.322 1.00 97.94 86 ARG A C 1
ATOM 688 O O . ARG A 1 86 ? -11.411 -2.891 25.207 1.00 97.94 86 ARG A O 1
ATOM 695 N N . ARG A 1 87 ? -10.160 -4.658 24.578 1.00 98.12 87 ARG A N 1
ATOM 696 C CA . ARG A 1 87 ? -9.843 -5.119 25.936 1.00 98.12 87 ARG A CA 1
ATOM 697 C C . ARG A 1 87 ? -9.041 -4.067 26.708 1.00 98.12 87 ARG A C 1
ATOM 699 O O . ARG A 1 87 ? -9.439 -3.677 27.799 1.00 98.12 87 ARG A O 1
ATOM 706 N N . LEU A 1 88 ? -7.947 -3.576 26.129 1.00 97.69 88 LEU A N 1
ATOM 707 C CA . LEU A 1 88 ? -7.056 -2.596 26.757 1.00 97.69 88 LEU A CA 1
ATOM 708 C C . LEU A 1 88 ? -7.750 -1.249 26.986 1.00 97.69 88 LEU A C 1
ATOM 710 O O . LEU A 1 88 ? -7.536 -0.614 28.018 1.00 97.69 88 LEU A O 1
ATOM 714 N N . PHE A 1 89 ? -8.617 -0.831 26.062 1.00 96.31 89 PHE A N 1
ATOM 715 C CA . PHE A 1 89 ? -9.416 0.381 26.220 1.00 96.31 89 PHE A CA 1
ATOM 716 C C . PHE A 1 89 ? -10.409 0.249 27.382 1.00 96.31 89 PHE A C 1
ATOM 718 O O . PHE A 1 89 ? -10.504 1.157 28.203 1.00 96.31 89 PHE A O 1
ATOM 725 N N . ALA A 1 90 ? -11.085 -0.899 27.510 1.00 96.12 90 ALA A N 1
ATOM 726 C CA . ALA A 1 90 ? -11.979 -1.181 28.636 1.00 96.12 90 ALA A CA 1
ATOM 727 C C . ALA A 1 90 ? -11.236 -1.262 29.986 1.00 96.12 90 ALA A C 1
ATOM 729 O O . ALA A 1 90 ? -11.789 -0.887 31.016 1.00 96.12 90 ALA A O 1
ATOM 730 N N . GLU A 1 91 ? -9.974 -1.701 29.982 1.00 96.44 91 GLU A N 1
ATOM 731 C CA . GLU A 1 91 ? -9.076 -1.676 31.147 1.00 96.44 91 GLU A CA 1
ATOM 732 C C . GLU A 1 91 ? -8.543 -0.265 31.482 1.00 96.44 91 GLU A C 1
ATOM 734 O O . GLU A 1 91 ? -7.822 -0.101 32.465 1.00 96.44 91 GLU A O 1
ATOM 739 N N . GLY A 1 92 ? -8.854 0.757 30.675 1.00 94.31 92 GLY A N 1
ATOM 740 C CA . GLY A 1 92 ? -8.365 2.129 30.855 1.00 94.31 92 GLY A CA 1
ATOM 741 C C . GLY A 1 92 ? -6.912 2.354 30.416 1.00 94.31 92 GLY A C 1
ATOM 742 O O . GLY A 1 92 ? -6.370 3.437 30.627 1.00 94.31 92 GLY A O 1
ATOM 743 N N . LYS A 1 93 ? -6.272 1.370 29.769 1.00 95.69 93 LYS A N 1
ATOM 744 C CA . LYS A 1 93 ? -4.892 1.454 29.252 1.00 95.69 93 LYS A CA 1
ATOM 745 C C . LYS A 1 93 ? -4.856 2.154 27.893 1.00 95.69 93 LYS A C 1
ATOM 747 O O . LYS A 1 93 ? -4.468 1.573 26.882 1.00 95.69 93 LYS A O 1
ATOM 752 N N . THR A 1 94 ? -5.308 3.404 27.850 1.00 93.75 94 THR A N 1
ATOM 753 C CA . THR A 1 94 ? -5.499 4.173 26.606 1.00 93.75 94 THR A CA 1
ATOM 754 C C . THR A 1 94 ? -4.232 4.857 26.083 1.00 93.75 94 THR A C 1
ATOM 756 O O . THR A 1 94 ? -4.344 5.795 25.291 1.00 93.75 94 THR A O 1
ATOM 759 N N . GLY A 1 95 ? -3.049 4.461 26.555 1.00 94.06 95 GLY A N 1
ATOM 760 C CA . GLY A 1 95 ? -1.779 4.989 26.065 1.00 94.06 95 GLY A CA 1
ATOM 761 C C . GLY A 1 95 ? -1.406 4.451 24.678 1.00 94.06 95 GLY A C 1
ATOM 762 O O . GLY A 1 95 ? -2.230 3.840 23.991 1.00 94.06 95 GLY A O 1
ATOM 763 N N . TYR A 1 96 ? -0.177 4.725 24.246 1.00 93.06 96 TYR A N 1
ATOM 764 C CA . TYR A 1 96 ? 0.301 4.486 22.877 1.00 93.06 96 TYR A CA 1
ATOM 765 C C . TYR A 1 96 ? 1.502 3.550 22.807 1.00 93.06 96 TYR A C 1
ATOM 767 O O . TYR A 1 96 ? 1.990 3.322 21.714 1.00 93.06 96 TYR A O 1
ATOM 775 N N . GLN A 1 97 ? 2.003 3.047 23.931 1.00 92.88 97 GLN A N 1
ATOM 776 C CA . GLN A 1 97 ? 3.148 2.144 23.962 1.00 92.88 97 GLN A CA 1
ATOM 777 C C . GLN A 1 97 ? 2.737 0.710 23.602 1.00 92.88 97 GLN A C 1
ATOM 779 O O . GLN A 1 97 ? 1.552 0.377 23.506 1.00 92.88 97 GLN A O 1
ATOM 784 N N . GLU A 1 98 ? 3.732 -0.157 23.409 1.00 92.06 98 GLU A N 1
ATOM 785 C CA . GLU A 1 98 ? 3.498 -1.583 23.190 1.00 92.06 98 GLU A CA 1
ATOM 786 C C . GLU A 1 98 ? 2.669 -2.174 24.343 1.00 92.06 98 GLU A C 1
ATOM 788 O O . GLU A 1 98 ? 2.938 -1.926 25.519 1.00 92.06 98 GLU A O 1
ATOM 793 N N . GLY A 1 99 ? 1.631 -2.940 24.005 1.00 92.19 99 GLY A N 1
ATOM 794 C CA . GLY A 1 99 ? 0.686 -3.472 24.989 1.00 92.19 99 GLY A CA 1
ATOM 795 C C . GLY A 1 99 ? -0.384 -2.486 25.484 1.00 92.19 99 GLY A C 1
ATOM 796 O O . GLY A 1 99 ? -1.149 -2.844 26.382 1.00 92.19 99 GLY A O 1
ATOM 797 N N . GLU A 1 100 ? -0.488 -1.284 24.906 1.00 96.12 100 GLU A N 1
ATOM 798 C CA . GLU A 1 100 ? -1.553 -0.311 25.193 1.00 96.12 100 GLU A CA 1
ATOM 799 C C . GLU A 1 100 ? -2.582 -0.195 24.055 1.00 96.12 100 GLU A C 1
ATOM 801 O O . GLU A 1 100 ? -2.344 -0.578 22.904 1.00 96.12 100 GLU A O 1
ATOM 806 N N . ALA A 1 101 ? -3.768 0.334 24.377 1.00 96.56 101 ALA A N 1
ATOM 807 C CA . ALA A 1 101 ? -4.900 0.348 23.455 1.00 96.56 101 ALA A CA 1
ATOM 808 C C . ALA A 1 101 ? -4.632 1.182 22.198 1.00 96.56 101 ALA A C 1
ATOM 810 O O . ALA A 1 101 ? -5.091 0.808 21.124 1.00 96.56 101 ALA A O 1
ATOM 811 N N . GLY A 1 102 ? -3.904 2.297 22.309 1.00 96.31 102 GLY A N 1
ATOM 812 C CA . GLY A 1 102 ? -3.598 3.168 21.178 1.00 96.31 102 GLY A CA 1
ATOM 813 C C . GLY A 1 102 ? -2.716 2.495 20.132 1.00 96.31 102 GLY A C 1
ATOM 814 O O . GLY A 1 102 ? -3.006 2.626 18.945 1.00 96.31 102 GLY A O 1
ATOM 815 N N . MET A 1 103 ? -1.714 1.718 20.556 1.00 96.38 103 MET A N 1
ATOM 816 C CA . MET A 1 103 ? -0.855 0.956 19.644 1.00 96.38 103 MET A CA 1
ATOM 817 C C . MET A 1 103 ? -1.650 -0.126 18.911 1.00 96.38 103 MET A C 1
ATOM 819 O O . MET A 1 103 ? -1.664 -0.176 17.682 1.00 96.38 103 MET A O 1
ATOM 823 N N . ALA A 1 104 ? -2.391 -0.950 19.659 1.00 97.31 104 ALA A N 1
ATOM 824 C CA . ALA A 1 104 ? -3.229 -1.999 19.079 1.00 97.31 104 ALA A CA 1
ATOM 825 C C . ALA A 1 104 ? -4.296 -1.420 18.131 1.00 97.31 104 ALA A C 1
ATOM 827 O O . ALA A 1 104 ? -4.545 -1.958 17.052 1.00 97.31 104 ALA A O 1
ATOM 828 N N . LEU A 1 105 ? -4.898 -0.285 18.495 1.00 97.38 105 LEU A N 1
ATOM 829 C CA . LEU A 1 105 ? -5.890 0.393 17.667 1.00 97.38 105 LEU A CA 1
ATOM 830 C C . LEU A 1 105 ? -5.276 0.952 16.380 1.00 97.38 105 LEU A C 1
ATOM 832 O O . LEU A 1 105 ? -5.884 0.821 15.317 1.00 97.38 105 LEU A O 1
ATOM 836 N N . LEU A 1 106 ? -4.078 1.540 16.460 1.00 96.81 106 LEU A N 1
ATOM 837 C CA . LEU A 1 106 ? -3.358 2.048 15.296 1.00 96.81 106 LEU A CA 1
ATOM 838 C C . LEU A 1 106 ? -2.950 0.912 14.350 1.00 96.81 106 LEU A C 1
ATOM 840 O O . LEU A 1 106 ? -3.198 1.025 13.150 1.00 96.81 106 LEU A O 1
ATOM 844 N N . ARG A 1 107 ? -2.432 -0.209 14.873 1.00 97.19 107 ARG A N 1
ATOM 845 C CA . ARG A 1 107 ? -2.138 -1.412 14.075 1.00 97.19 107 ARG A CA 1
ATOM 846 C C . ARG A 1 107 ? -3.388 -1.953 13.383 1.00 97.19 107 ARG A C 1
ATOM 848 O O . ARG A 1 107 ? -3.365 -2.193 12.181 1.00 97.19 107 ARG A O 1
ATOM 855 N N . ALA A 1 108 ? -4.508 -2.075 14.099 1.00 97.38 108 ALA A N 1
ATOM 856 C CA . ALA A 1 108 ? -5.775 -2.509 13.505 1.00 97.38 108 ALA A CA 1
ATOM 857 C C . ALA A 1 108 ? -6.249 -1.561 12.386 1.00 97.38 108 ALA A C 1
ATOM 859 O O . ALA A 1 108 ? -6.747 -2.022 11.356 1.00 97.38 108 ALA A O 1
ATOM 860 N N . TYR A 1 109 ? -6.077 -0.248 12.576 1.00 96.88 109 TYR A N 1
ATOM 861 C CA . TYR A 1 109 ? -6.442 0.769 11.591 1.00 96.88 109 TYR A CA 1
ATOM 862 C C . TYR A 1 109 ? -5.558 0.737 10.346 1.00 96.88 109 TYR A C 1
ATOM 864 O O . TYR A 1 109 ? -6.092 0.724 9.243 1.00 96.88 109 TYR A O 1
ATOM 872 N N . ARG A 1 110 ? -4.233 0.666 10.500 1.00 95.62 110 ARG A N 1
ATOM 873 C CA . ARG A 1 110 ? -3.299 0.561 9.365 1.00 95.62 110 ARG A CA 1
ATOM 874 C C . ARG A 1 110 ? -3.421 -0.772 8.632 1.00 95.62 110 ARG A C 1
ATOM 876 O O . ARG A 1 110 ? -3.178 -0.828 7.430 1.00 95.62 110 ARG A O 1
ATOM 883 N N . ALA A 1 111 ? -3.848 -1.823 9.334 1.00 96.50 111 ALA A N 1
ATOM 884 C CA . ALA A 1 111 ? -4.038 -3.137 8.748 1.00 96.50 111 ALA A CA 1
ATOM 885 C C . ALA A 1 111 ? -5.277 -3.230 7.850 1.00 96.50 111 ALA A C 1
ATOM 887 O O . ALA A 1 111 ? -5.176 -3.757 6.745 1.00 96.50 111 ALA A O 1
ATOM 888 N N . LEU A 1 112 ? -6.445 -2.781 8.334 1.00 96.25 112 LEU A N 1
ATOM 889 C CA . LEU A 1 112 ? -7.725 -2.819 7.611 1.00 96.25 112 LEU A CA 1
ATOM 890 C C . LEU A 1 112 ? -8.654 -1.663 8.053 1.00 96.25 112 LEU A C 1
ATOM 892 O O . LEU A 1 112 ? -9.613 -1.884 8.805 1.00 96.25 112 LEU A O 1
ATOM 896 N N . PRO A 1 113 ? -8.450 -0.435 7.552 1.00 95.44 113 PRO A N 1
ATOM 897 C CA . PRO A 1 113 ? -9.169 0.755 8.019 1.00 95.44 113 PRO A CA 1
ATOM 898 C C . PRO A 1 113 ? -10.674 0.707 7.711 1.00 95.44 113 PRO A C 1
ATOM 900 O O . PRO A 1 113 ? -11.491 1.204 8.488 1.00 95.44 113 PRO A O 1
ATOM 903 N N . LYS A 1 114 ? -11.070 0.034 6.620 1.00 93.69 114 LYS A N 1
ATOM 904 C CA . LYS A 1 114 ? -12.478 -0.156 6.219 1.00 93.69 114 LYS A CA 1
ATOM 905 C C . LYS A 1 114 ? -13.175 -1.346 6.897 1.00 93.69 114 LYS A C 1
ATOM 907 O O . LYS A 1 114 ? -14.303 -1.701 6.542 1.00 93.69 114 LYS A O 1
ATOM 912 N N . TYR A 1 115 ? -12.540 -1.998 7.872 1.00 95.12 115 TYR A N 1
ATOM 913 C CA . TYR A 1 115 ? -13.135 -3.143 8.556 1.00 95.12 115 TYR A CA 1
ATOM 914 C C . TYR A 1 115 ? -14.332 -2.719 9.424 1.00 95.12 115 TYR A C 1
ATOM 916 O O . TYR A 1 115 ? -14.194 -1.958 10.380 1.00 95.12 115 TYR A O 1
ATOM 924 N N . ARG A 1 116 ? -15.537 -3.228 9.126 1.00 96.50 116 ARG A N 1
ATOM 925 C CA . ARG A 1 116 ? -16.788 -2.780 9.781 1.00 96.50 116 ARG A CA 1
ATOM 926 C C . ARG A 1 116 ? -16.745 -2.801 11.323 1.00 96.50 116 ARG A C 1
ATOM 928 O O . ARG A 1 116 ? -17.178 -1.817 11.924 1.00 96.50 116 ARG A O 1
ATOM 935 N N . PRO A 1 117 ? -16.231 -3.850 11.998 1.00 97.69 117 PRO A N 1
ATOM 936 C CA . PRO A 1 117 ? -16.114 -3.862 13.458 1.00 97.69 117 PRO A CA 1
ATOM 937 C C . PRO A 1 117 ? -15.151 -2.813 14.022 1.00 97.69 117 PRO A C 1
ATOM 939 O O . PRO A 1 117 ? -15.380 -2.346 15.140 1.00 97.69 117 PRO A O 1
ATOM 942 N N . LEU A 1 118 ? -14.110 -2.434 13.271 1.00 97.56 118 LEU A N 1
ATOM 943 C CA . LEU A 1 118 ? -13.213 -1.336 13.633 1.00 97.56 118 LEU A CA 1
ATOM 944 C C . LEU A 1 118 ? -13.946 0.001 13.514 1.00 97.56 118 LEU A C 1
ATOM 946 O O . LEU A 1 118 ? -13.974 0.753 14.479 1.00 97.56 118 LEU A O 1
ATOM 950 N N . ILE A 1 119 ? -14.615 0.264 12.387 1.00 97.44 119 ILE A N 1
ATOM 951 C CA . ILE A 1 119 ? -15.396 1.500 12.184 1.00 97.44 119 ILE A CA 1
ATOM 952 C C . ILE A 1 119 ? -16.425 1.686 13.307 1.00 97.44 119 ILE A C 1
ATOM 954 O O . ILE A 1 119 ? -16.572 2.779 13.859 1.00 97.44 119 ILE A O 1
ATOM 958 N N . LYS A 1 120 ? -17.107 0.599 13.690 1.00 98.06 120 LYS A N 1
ATOM 959 C CA . LYS A 1 120 ? -18.040 0.610 14.820 1.00 98.06 120 LYS A CA 1
ATOM 960 C C . LYS A 1 120 ? -17.339 0.981 16.130 1.00 98.06 120 LYS A C 1
ATOM 962 O O . LYS A 1 120 ? -17.884 1.787 16.871 1.00 98.06 120 LYS A O 1
ATOM 967 N N . PHE A 1 121 ? -16.150 0.432 16.397 1.00 98.00 121 PHE A N 1
ATOM 968 C CA . PHE A 1 121 ? -15.378 0.770 17.598 1.00 98.00 121 PHE A CA 1
ATOM 969 C C . PHE A 1 121 ? -14.953 2.238 17.619 1.00 98.00 121 PHE A C 1
ATOM 971 O O . PHE A 1 121 ? -15.107 2.912 18.625 1.00 98.00 121 PHE A O 1
ATOM 978 N N . LEU A 1 122 ? -14.473 2.755 16.485 1.00 97.31 122 LEU A N 1
ATOM 979 C CA . LEU A 1 122 ? -14.047 4.150 16.345 1.00 97.31 122 LEU A CA 1
ATOM 980 C C . LEU A 1 122 ? -15.189 5.154 16.562 1.00 97.31 122 LEU A C 1
ATOM 982 O O . LEU A 1 122 ? -14.924 6.331 16.788 1.00 97.31 122 LEU A O 1
ATOM 986 N N . SER A 1 123 ? -16.442 4.703 16.470 1.00 97.06 123 SER A N 1
ATOM 987 C CA . SER A 1 123 ? -17.629 5.522 16.736 1.00 97.06 123 SER A CA 1
ATOM 988 C C . SER A 1 123 ? -17.989 5.592 18.227 1.00 97.06 123 SER A C 1
ATOM 990 O O . SER A 1 123 ? -18.864 6.372 18.596 1.00 97.06 123 SER A O 1
ATOM 992 N N . GLU A 1 124 ? -17.352 4.784 19.079 1.00 96.81 124 GLU A N 1
ATOM 993 C CA . GLU A 1 124 ? -17.520 4.834 20.533 1.00 96.81 124 GLU A CA 1
ATOM 994 C C . GLU A 1 124 ? -16.758 6.040 21.122 1.00 96.81 124 GLU A C 1
ATOM 996 O O . GLU A 1 124 ? -15.780 6.539 20.552 1.00 96.81 124 GLU A O 1
ATOM 1001 N N . GLU A 1 125 ? -17.229 6.544 22.265 1.00 95.62 125 GLU A N 1
ATOM 1002 C CA . GLU A 1 125 ? -16.690 7.756 22.884 1.00 95.62 125 GLU A CA 1
ATOM 1003 C C . GLU A 1 125 ? -15.201 7.599 23.237 1.00 95.62 125 GLU A C 1
ATOM 1005 O O . GLU A 1 125 ? -14.770 6.595 23.800 1.00 95.62 125 GLU A O 1
ATOM 1010 N N . GLY A 1 126 ? -14.388 8.593 22.874 1.00 94.62 126 GLY A N 1
ATOM 1011 C CA . GLY A 1 126 ? -12.952 8.622 23.169 1.00 94.62 126 GLY A CA 1
ATOM 1012 C C . GLY A 1 126 ? -12.069 7.743 22.272 1.00 94.62 126 GLY A C 1
ATOM 1013 O O . GLY A 1 126 ? -10.897 8.073 22.098 1.00 94.62 126 GLY A O 1
ATOM 1014 N N . VAL A 1 127 ? -12.598 6.704 21.617 1.00 97.12 127 VAL A N 1
ATOM 1015 C CA . VAL A 1 127 ? -11.791 5.745 20.832 1.00 97.12 127 VAL A CA 1
ATOM 1016 C C . VAL A 1 127 ? -11.084 6.417 19.651 1.00 97.12 127 VAL A C 1
ATOM 1018 O O . VAL A 1 127 ? -9.877 6.257 19.464 1.00 97.12 127 VAL A O 1
ATOM 1021 N N . LYS A 1 128 ? -11.803 7.238 18.873 1.00 96.44 128 LYS A N 1
ATOM 1022 C CA . LYS A 1 128 ? -11.205 7.995 17.758 1.00 96.44 128 LYS A CA 1
ATOM 1023 C C . LYS A 1 128 ? -10.127 8.974 18.227 1.00 96.44 128 LYS A C 1
ATOM 1025 O O . LYS A 1 128 ? -9.132 9.164 17.533 1.00 96.44 128 LYS A O 1
ATOM 1030 N N . VAL A 1 129 ? -10.308 9.571 19.405 1.00 96.38 129 VAL A N 1
ATOM 1031 C CA . VAL A 1 129 ? -9.320 10.480 20.004 1.00 96.38 129 VAL A CA 1
ATOM 1032 C C . VAL A 1 129 ? -8.061 9.705 20.392 1.00 96.38 129 VAL A C 1
ATOM 1034 O O . VAL A 1 129 ? -6.958 10.175 20.127 1.00 96.38 129 VAL A O 1
ATOM 1037 N N . THR A 1 130 ? -8.202 8.506 20.963 1.00 96.44 130 THR A N 1
ATOM 1038 C CA . THR A 1 130 ? -7.069 7.620 21.267 1.00 96.44 130 THR A CA 1
ATOM 1039 C C . THR A 1 130 ? -6.301 7.227 20.007 1.00 96.44 130 THR A C 1
ATOM 1041 O O . THR A 1 130 ? -5.078 7.344 20.004 1.00 96.44 130 THR A O 1
ATOM 1044 N N . LEU A 1 131 ? -6.992 6.854 18.920 1.00 96.69 131 LEU A N 1
ATOM 1045 C CA . LEU A 1 131 ? -6.349 6.574 17.629 1.00 96.69 131 LEU A CA 1
ATOM 1046 C C . LEU A 1 131 ? -5.559 7.785 17.118 1.00 96.69 131 LEU A C 1
ATOM 1048 O O . LEU A 1 131 ? -4.393 7.645 16.773 1.00 96.69 131 LEU A O 1
ATOM 1052 N N . GLN A 1 132 ? -6.170 8.973 17.096 1.00 95.25 132 GLN A N 1
ATOM 1053 C CA . GLN A 1 132 ? -5.514 10.192 16.608 1.00 95.25 132 GLN A CA 1
ATOM 1054 C C . GLN A 1 132 ? -4.273 10.551 17.427 1.00 95.25 132 GLN A C 1
ATOM 1056 O O . GLN A 1 132 ? -3.264 10.981 16.875 1.00 95.25 132 GLN A O 1
ATOM 1061 N N . LYS A 1 133 ? -4.326 10.379 18.751 1.00 95.62 133 LYS A N 1
ATOM 1062 C CA . LYS A 1 133 ? -3.162 10.626 19.606 1.00 95.62 133 LYS A CA 1
ATOM 1063 C C . LYS A 1 133 ? -2.057 9.590 19.380 1.00 95.62 133 LYS A C 1
ATOM 1065 O O . LYS A 1 133 ? -0.896 9.985 19.355 1.00 95.62 133 LYS A O 1
ATOM 1070 N N . ALA A 1 134 ? -2.408 8.320 19.159 1.00 95.44 134 ALA A N 1
ATOM 1071 C CA . ALA A 1 134 ? -1.450 7.283 18.780 1.00 95.44 134 ALA A CA 1
ATOM 1072 C C . ALA A 1 134 ? -0.797 7.595 17.422 1.00 95.44 134 ALA A C 1
ATOM 1074 O O . ALA A 1 134 ? 0.424 7.619 17.323 1.00 95.44 134 ALA A O 1
ATOM 1075 N N . GLU A 1 135 ? -1.597 7.915 16.399 1.00 93.69 135 GLU A N 1
ATOM 1076 C CA . GLU A 1 135 ? -1.117 8.306 15.064 1.00 93.69 135 GLU A CA 1
ATOM 1077 C C . GLU A 1 135 ? -0.145 9.491 15.169 1.00 93.69 135 GLU A C 1
ATOM 1079 O O . GLU A 1 135 ? 0.986 9.411 14.696 1.00 93.69 135 GLU A O 1
ATOM 1084 N N . ASN A 1 136 ? -0.526 10.550 15.891 1.00 93.44 136 ASN A N 1
ATOM 1085 C CA . ASN A 1 136 ? 0.336 11.710 16.108 1.00 93.44 136 ASN A CA 1
ATOM 1086 C C . ASN A 1 136 ? 1.629 11.367 16.857 1.00 93.44 136 ASN A C 1
ATOM 1088 O O . ASN A 1 136 ? 2.650 11.988 16.590 1.00 93.44 136 ASN A O 1
ATOM 1092 N N . PHE A 1 137 ? 1.600 10.430 17.805 1.00 93.69 137 PHE A N 1
ATOM 1093 C CA . PHE A 1 137 ? 2.792 9.998 18.535 1.00 93.69 137 PHE A CA 1
ATOM 1094 C C . PHE A 1 137 ? 3.792 9.289 17.613 1.00 93.69 137 PHE A C 1
ATOM 1096 O O . PHE A 1 137 ? 4.975 9.615 17.630 1.00 93.69 137 PHE A O 1
ATOM 1103 N N . TYR A 1 138 ? 3.323 8.379 16.759 1.00 92.44 138 TYR A N 1
ATOM 1104 C CA . TYR A 1 138 ? 4.194 7.618 15.856 1.00 92.44 138 TYR A CA 1
ATOM 1105 C C . TYR A 1 138 ? 4.612 8.385 14.593 1.00 92.44 138 TYR A C 1
ATOM 1107 O O . TYR A 1 138 ? 5.658 8.088 14.019 1.00 92.44 138 TYR A O 1
ATOM 1115 N N . MET A 1 139 ? 3.840 9.396 14.180 1.00 90.31 139 MET A N 1
ATOM 1116 C CA . MET A 1 139 ? 4.190 10.298 13.073 1.00 90.31 139 MET A CA 1
ATOM 1117 C C . MET A 1 139 ? 5.150 11.430 13.477 1.00 90.31 139 MET A C 1
ATOM 1119 O O . MET A 1 139 ? 5.666 12.132 12.600 1.00 90.31 139 MET A O 1
ATOM 1123 N N . GLN A 1 140 ? 5.410 11.626 14.776 1.00 88.75 140 GLN A N 1
ATOM 1124 C CA . GLN A 1 140 ? 6.423 12.579 15.244 1.00 88.75 140 GLN A CA 1
ATOM 1125 C C . GLN A 1 140 ? 7.801 12.259 14.652 1.00 88.75 140 GLN A C 1
ATOM 1127 O O . GLN A 1 140 ? 8.087 11.126 14.269 1.00 88.75 140 GLN A O 1
ATOM 1132 N N . GLU A 1 141 ? 8.648 13.287 14.554 1.00 83.81 141 GLU A N 1
ATOM 1133 C CA . GLU A 1 141 ? 10.006 13.166 14.004 1.00 83.81 141 GLU A CA 1
ATOM 1134 C C . GLU A 1 141 ? 10.033 12.499 12.618 1.00 83.81 141 GLU A C 1
ATOM 1136 O O . GLU A 1 141 ? 10.808 11.581 12.368 1.00 83.81 141 GLU A O 1
ATOM 1141 N N . GLN A 1 142 ? 9.162 12.954 11.708 1.00 82.44 142 GLN A N 1
ATOM 1142 C CA . GLN A 1 142 ? 9.105 12.461 10.326 1.00 82.44 142 GLN A CA 1
ATOM 1143 C C . GLN A 1 142 ? 8.778 10.956 10.236 1.00 82.44 142 GLN A C 1
ATOM 1145 O O . GLN A 1 142 ? 9.326 10.236 9.408 1.00 82.44 142 GLN A O 1
ATOM 1150 N N . SER A 1 143 ? 7.850 10.473 11.070 1.00 85.56 143 SER A N 1
ATOM 1151 C CA . SER A 1 143 ? 7.411 9.065 11.094 1.00 85.56 143 SER A CA 1
ATOM 1152 C C . SER A 1 143 ? 8.518 8.054 11.410 1.00 85.56 143 SER A C 1
ATOM 1154 O O . SER A 1 143 ? 8.384 6.871 11.097 1.00 85.56 143 SER A O 1
ATOM 1156 N N . LYS A 1 144 ? 9.595 8.491 12.076 1.00 85.12 144 LYS A N 1
ATOM 1157 C CA . LYS A 1 144 ? 10.740 7.641 12.429 1.00 85.12 144 LYS A CA 1
ATOM 1158 C C . LYS A 1 144 ? 10.330 6.363 13.157 1.00 85.12 144 LYS A C 1
ATOM 1160 O O . LYS A 1 144 ? 10.920 5.320 12.914 1.00 85.12 144 LYS A O 1
ATOM 1165 N N . ASN A 1 145 ? 9.308 6.429 14.008 1.00 88.81 145 ASN A N 1
ATOM 1166 C CA . ASN A 1 145 ? 8.855 5.302 14.825 1.00 88.81 145 ASN A CA 1
ATOM 1167 C C . ASN A 1 145 ? 7.703 4.506 14.195 1.00 88.81 145 ASN A C 1
ATOM 1169 O O . ASN A 1 145 ? 7.214 3.570 14.820 1.00 88.81 145 ASN A O 1
ATOM 1173 N N . MET A 1 146 ? 7.263 4.847 12.979 1.00 90.31 146 MET A N 1
ATOM 1174 C CA . MET A 1 146 ? 6.149 4.147 12.329 1.00 90.31 146 MET A CA 1
ATOM 1175 C C . MET A 1 146 ? 6.474 2.675 12.047 1.00 90.31 146 MET A C 1
ATOM 1177 O O . MET A 1 146 ? 5.584 1.833 12.117 1.00 90.31 146 MET A O 1
ATOM 1181 N N . HIS A 1 147 ? 7.754 2.345 11.835 1.00 90.56 147 HIS A N 1
ATOM 1182 C CA . HIS A 1 147 ? 8.200 0.961 11.666 1.00 90.56 147 HIS A CA 1
ATOM 1183 C C . HIS A 1 147 ? 7.773 0.058 12.835 1.00 90.56 147 HIS A C 1
ATOM 1185 O O . HIS A 1 147 ? 7.363 -1.061 12.589 1.00 90.56 147 HIS A O 1
ATOM 1191 N N . LEU A 1 148 ? 7.734 0.555 14.079 1.00 92.00 148 LEU A N 1
ATOM 1192 C CA . LEU A 1 148 ? 7.288 -0.226 15.248 1.00 92.00 148 LEU A CA 1
ATOM 1193 C C . LEU A 1 148 ? 5.810 -0.644 15.160 1.00 92.00 148 LEU A C 1
ATOM 1195 O O . LEU A 1 148 ? 5.377 -1.635 15.755 1.00 92.00 148 LEU A O 1
ATOM 1199 N N . VAL A 1 149 ? 5.007 0.161 14.464 1.00 93.56 149 VAL A N 1
ATOM 1200 C CA . VAL A 1 149 ? 3.588 -0.110 14.221 1.00 93.56 149 VAL A CA 1
ATOM 1201 C C . VAL A 1 149 ? 3.447 -1.133 13.101 1.00 93.56 149 VAL A C 1
ATOM 1203 O O . VAL A 1 149 ? 2.667 -2.075 13.235 1.00 93.56 149 VAL A O 1
ATOM 1206 N N . ASP A 1 150 ? 4.217 -0.944 12.032 1.00 94.06 150 ASP A N 1
ATOM 1207 C CA . ASP A 1 150 ? 4.064 -1.650 10.762 1.00 94.06 150 ASP A CA 1
ATOM 1208 C C . ASP A 1 150 ? 4.816 -2.983 10.685 1.00 94.06 150 ASP A C 1
ATOM 1210 O O . ASP A 1 150 ? 4.425 -3.826 9.886 1.00 94.06 150 ASP A O 1
ATOM 1214 N N . GLU A 1 151 ? 5.840 -3.192 11.517 1.00 91.19 151 GLU A N 1
ATOM 1215 C CA . GLU A 1 151 ? 6.741 -4.360 11.510 1.00 91.19 151 GLU A CA 1
ATOM 1216 C C . GLU A 1 151 ? 5.999 -5.702 11.487 1.00 91.19 151 GLU A C 1
ATOM 1218 O O . GLU A 1 151 ? 6.336 -6.593 10.714 1.00 91.19 151 GLU A O 1
ATOM 1223 N N . GLU A 1 152 ? 4.942 -5.827 12.287 1.00 92.25 152 GLU A N 1
ATOM 1224 C CA . GLU A 1 152 ? 4.160 -7.063 12.408 1.00 92.25 152 GLU A CA 1
ATOM 1225 C C . GLU A 1 152 ? 3.073 -7.202 11.329 1.00 92.25 152 GLU A C 1
ATOM 1227 O O . GLU A 1 152 ? 2.486 -8.272 11.153 1.00 92.25 152 GLU A O 1
ATOM 1232 N N . LEU A 1 153 ? 2.741 -6.118 10.622 1.00 96.50 153 LEU A N 1
ATOM 1233 C CA . LEU A 1 153 ? 1.729 -6.139 9.570 1.00 96.50 153 LEU A CA 1
ATOM 1234 C C . LEU A 1 153 ? 2.318 -6.757 8.307 1.00 96.50 153 LEU A C 1
ATOM 1236 O O . LEU A 1 153 ? 3.482 -6.546 8.006 1.00 96.50 153 LEU A O 1
ATOM 1240 N N . TYR A 1 154 ? 1.510 -7.462 7.518 1.00 95.88 154 TYR A N 1
ATOM 1241 C CA . TYR A 1 154 ? 1.936 -7.981 6.212 1.00 95.88 154 TYR A CA 1
ATOM 1242 C C . TYR A 1 154 ? 1.924 -6.909 5.116 1.00 95.88 154 TYR A C 1
ATOM 1244 O O . TYR A 1 154 ? 2.652 -6.972 4.133 1.00 95.88 154 TYR A O 1
ATOM 1252 N N . PHE A 1 155 ? 1.046 -5.927 5.251 1.00 96.00 155 PHE A N 1
ATOM 1253 C CA . PHE A 1 155 ? 1.004 -4.745 4.403 1.00 96.00 155 PHE A CA 1
ATOM 1254 C C . PHE A 1 155 ? 0.322 -3.618 5.173 1.00 96.00 155 PHE A C 1
ATOM 1256 O O . PHE A 1 155 ? -0.411 -3.859 6.138 1.00 96.00 155 PHE A O 1
ATOM 1263 N N . THR A 1 156 ? 0.541 -2.387 4.740 1.00 95.31 156 THR A N 1
ATOM 1264 C CA . THR A 1 156 ? -0.068 -1.197 5.335 1.00 95.31 156 THR A CA 1
ATOM 1265 C C . THR A 1 156 ? -0.996 -0.536 4.329 1.00 95.31 156 THR A C 1
ATOM 1267 O O . THR A 1 156 ? -0.735 -0.550 3.126 1.00 95.31 156 THR A O 1
ATOM 1270 N N . ILE A 1 157 ? -2.108 0.018 4.812 1.00 95.06 157 ILE A N 1
ATOM 1271 C CA . ILE A 1 157 ? -3.057 0.771 3.992 1.00 95.06 157 ILE A CA 1
ATOM 1272 C C . ILE A 1 157 ? -3.030 2.234 4.427 1.00 95.06 157 ILE A C 1
ATOM 1274 O O . ILE A 1 157 ? -3.354 2.567 5.570 1.00 95.06 157 ILE A O 1
ATOM 1278 N N . ASP A 1 158 ? -2.717 3.116 3.481 1.00 91.19 158 ASP A N 1
ATOM 1279 C CA . ASP A 1 158 ? -2.904 4.554 3.618 1.00 91.19 158 ASP A CA 1
ATOM 1280 C C . ASP A 1 158 ? -4.145 4.993 2.832 1.00 91.19 158 ASP A C 1
ATOM 1282 O O . ASP A 1 158 ? -4.112 5.216 1.620 1.00 91.19 158 ASP A O 1
ATOM 1286 N N . GLU A 1 159 ? -5.258 5.147 3.547 1.00 85.12 159 GLU A N 1
ATOM 1287 C CA . GLU A 1 159 ? -6.529 5.610 2.980 1.00 85.12 159 GLU A CA 1
ATOM 1288 C C . GLU A 1 159 ? -6.454 7.031 2.416 1.00 85.12 159 GLU A C 1
ATOM 1290 O O . GLU A 1 159 ? -7.148 7.334 1.445 1.00 85.12 159 GLU A O 1
ATOM 1295 N N . LYS A 1 160 ? -5.629 7.912 3.003 1.00 86.50 160 LYS A N 1
ATOM 1296 C CA . LYS A 1 160 ? -5.543 9.317 2.572 1.00 86.50 160 LYS A CA 1
ATOM 1297 C C . LYS A 1 160 ? -4.930 9.395 1.177 1.00 86.50 160 LYS A C 1
ATOM 1299 O O . LYS A 1 160 ? -5.426 10.133 0.330 1.00 86.50 160 LYS A O 1
ATOM 1304 N N . ASN A 1 161 ? -3.901 8.585 0.940 1.00 88.19 161 ASN A N 1
ATOM 1305 C CA . ASN A 1 161 ? -3.183 8.528 -0.332 1.00 88.19 161 ASN A CA 1
ATOM 1306 C C . ASN A 1 161 ? -3.670 7.408 -1.264 1.00 88.19 161 ASN A C 1
ATOM 1308 O O . ASN A 1 161 ? -3.154 7.271 -2.372 1.00 88.19 161 ASN A O 1
ATOM 1312 N N . ARG A 1 162 ? -4.662 6.610 -0.838 1.00 86.94 162 ARG A N 1
ATOM 1313 C CA . ARG A 1 162 ? -5.134 5.404 -1.542 1.00 86.94 162 ARG A CA 1
ATOM 1314 C C . ARG A 1 162 ? -3.970 4.491 -1.933 1.00 86.94 162 ARG A C 1
ATOM 1316 O O . ARG A 1 162 ? -3.904 3.988 -3.060 1.00 86.94 162 ARG A O 1
ATOM 1323 N N . ASN A 1 163 ? -3.043 4.304 -0.999 1.00 90.19 163 ASN A N 1
ATOM 1324 C CA . ASN A 1 163 ? -1.859 3.491 -1.212 1.00 90.19 163 ASN A CA 1
ATOM 1325 C C . ASN A 1 163 ? -1.874 2.237 -0.341 1.00 90.19 163 ASN A C 1
ATOM 1327 O O . ASN A 1 163 ? -2.436 2.234 0.754 1.00 90.19 163 ASN A O 1
ATOM 1331 N N . VAL A 1 164 ? -1.254 1.180 -0.859 1.00 93.19 164 VAL A N 1
ATOM 1332 C CA . VAL A 1 164 ? -1.042 -0.073 -0.139 1.00 93.19 164 VAL A CA 1
ATOM 1333 C C . VAL A 1 164 ? 0.392 -0.503 -0.374 1.00 93.19 164 VAL A C 1
ATOM 1335 O O . VAL A 1 164 ? 0.819 -0.617 -1.527 1.00 93.19 164 VAL A O 1
ATOM 1338 N N . GLU A 1 165 ? 1.118 -0.720 0.715 1.00 91.50 165 GLU A N 1
ATOM 1339 C CA . GLU A 1 165 ? 2.539 -1.054 0.699 1.00 91.50 165 GLU A CA 1
ATOM 1340 C C . GLU A 1 165 ? 2.761 -2.394 1.387 1.00 91.50 165 GLU A C 1
ATOM 1342 O O . GLU A 1 165 ? 2.291 -2.617 2.503 1.00 91.50 165 GLU A O 1
ATOM 1347 N N . LEU A 1 166 ? 3.461 -3.292 0.697 1.00 91.94 166 LEU A N 1
ATOM 1348 C CA . LEU A 1 166 ? 3.904 -4.566 1.250 1.00 91.94 166 LEU A CA 1
ATOM 1349 C C . LEU A 1 166 ? 5.044 -4.297 2.239 1.00 91.94 166 LEU A C 1
ATOM 1351 O O . LEU A 1 166 ? 5.955 -3.537 1.921 1.00 91.94 166 LEU A O 1
ATOM 1355 N N . THR A 1 167 ? 4.991 -4.905 3.420 1.00 92.81 167 THR A N 1
ATOM 1356 C CA . THR A 1 167 ? 6.078 -4.828 4.407 1.00 92.81 167 THR A CA 1
ATOM 1357 C C . THR A 1 167 ? 7.077 -5.963 4.195 1.00 92.81 167 THR A C 1
ATOM 1359 O O . THR A 1 167 ? 6.789 -6.932 3.485 1.00 92.81 167 THR A O 1
ATOM 1362 N N . ASP A 1 168 ? 8.214 -5.906 4.887 1.00 89.44 168 ASP A N 1
ATOM 1363 C CA . ASP A 1 168 ? 9.186 -7.005 4.908 1.00 89.44 168 ASP A CA 1
ATOM 1364 C C . ASP A 1 168 ? 8.559 -8.308 5.431 1.00 89.44 168 ASP A C 1
ATOM 1366 O O . ASP A 1 168 ? 8.773 -9.375 4.857 1.00 89.44 168 ASP A O 1
ATOM 1370 N N . HIS A 1 169 ? 7.696 -8.225 6.453 1.00 91.88 169 HIS A N 1
ATOM 1371 C CA . HIS A 1 169 ? 6.968 -9.389 6.965 1.00 91.88 169 HIS A CA 1
ATOM 1372 C C . HIS A 1 169 ? 5.998 -9.972 5.924 1.00 91.88 169 HIS A C 1
ATOM 1374 O O . HIS A 1 169 ? 5.841 -11.190 5.810 1.00 91.88 169 HIS A O 1
ATOM 1380 N N . GLY A 1 170 ? 5.361 -9.110 5.125 1.00 91.94 170 GLY A N 1
ATOM 1381 C CA . GLY A 1 170 ? 4.542 -9.511 3.983 1.00 91.94 170 GLY A CA 1
ATOM 1382 C C . GLY A 1 170 ? 5.331 -10.207 2.889 1.00 91.94 170 GLY A C 1
ATOM 1383 O O . GLY A 1 170 ? 4.908 -11.255 2.399 1.00 91.94 170 GLY A O 1
ATOM 1384 N N . ALA A 1 171 ? 6.478 -9.638 2.523 1.00 89.50 171 ALA A N 1
ATOM 1385 C CA . ALA A 1 171 ? 7.382 -10.215 1.539 1.00 89.50 171 ALA A CA 1
ATOM 1386 C C . ALA A 1 171 ? 7.878 -11.594 1.993 1.00 89.50 171 ALA A C 1
ATOM 1388 O O . ALA A 1 171 ? 7.756 -12.564 1.247 1.00 89.50 171 ALA A O 1
ATOM 1389 N N . GLU A 1 172 ? 8.329 -11.718 3.244 1.00 88.88 172 GLU A N 1
ATOM 1390 C CA . GLU A 1 172 ? 8.756 -12.996 3.816 1.00 88.88 172 GLU A CA 1
ATOM 1391 C C . GLU A 1 172 ? 7.613 -14.021 3.815 1.00 88.88 172 GLU A C 1
ATOM 1393 O O . GLU A 1 172 ? 7.807 -15.177 3.439 1.00 88.88 172 GLU A O 1
ATOM 1398 N N . PHE A 1 173 ? 6.397 -13.610 4.192 1.00 90.38 173 PHE A N 1
ATOM 1399 C CA . PHE A 1 173 ? 5.228 -14.488 4.175 1.00 90.38 173 PHE A CA 1
ATOM 1400 C C . PHE A 1 173 ? 4.931 -15.032 2.777 1.00 90.38 173 PHE A C 1
ATOM 1402 O O . PHE A 1 173 ? 4.618 -16.215 2.641 1.00 90.38 173 PHE A O 1
ATOM 1409 N N . LEU A 1 174 ? 5.017 -14.188 1.749 1.00 88.12 174 LEU A N 1
ATOM 1410 C CA . LEU A 1 174 ? 4.782 -14.596 0.367 1.00 88.12 174 LEU A CA 1
ATOM 1411 C C . LEU A 1 174 ? 5.907 -15.500 -0.164 1.00 88.12 174 LEU A C 1
ATOM 1413 O O . LEU A 1 174 ? 5.615 -16.413 -0.931 1.00 88.12 174 LEU A O 1
ATOM 1417 N N . SER A 1 175 ? 7.156 -15.300 0.274 1.00 85.75 175 SER A N 1
ATOM 1418 C CA . SER A 1 175 ? 8.285 -16.172 -0.085 1.00 85.75 175 SER A CA 1
ATOM 1419 C C . SER A 1 175 ? 8.179 -17.579 0.521 1.00 85.75 175 SER A C 1
ATOM 1421 O O . SER A 1 175 ? 8.794 -18.526 0.025 1.00 85.75 175 SER A O 1
ATOM 1423 N N . ARG A 1 176 ? 7.400 -17.762 1.598 1.00 80.94 176 ARG A N 1
ATOM 1424 C CA . ARG A 1 176 ? 7.203 -19.077 2.230 1.00 80.94 176 ARG A CA 1
ATOM 1425 C C . ARG A 1 176 ? 6.404 -20.001 1.304 1.00 80.94 176 ARG A C 1
ATOM 1427 O O . ARG A 1 176 ? 5.173 -19.953 1.244 1.00 80.94 176 ARG A O 1
ATOM 1434 N N . GLY A 1 177 ? 7.118 -20.905 0.637 1.00 65.88 177 GLY A N 1
ATOM 1435 C CA . GLY A 1 177 ? 6.553 -21.905 -0.276 1.00 65.88 177 GLY A CA 1
ATOM 1436 C C . GLY A 1 177 ? 6.979 -21.734 -1.734 1.00 65.88 177 GLY A C 1
ATOM 1437 O O . GLY A 1 177 ? 6.633 -22.582 -2.551 1.00 65.88 177 GLY A O 1
ATOM 1438 N N . THR A 1 178 ? 7.740 -20.686 -2.046 1.00 67.06 178 THR A N 1
ATOM 1439 C CA . THR A 1 178 ? 8.550 -20.590 -3.266 1.00 67.06 178 THR A CA 1
ATOM 1440 C C . THR A 1 178 ? 9.960 -21.104 -2.990 1.00 67.06 178 THR A C 1
ATOM 1442 O O . THR A 1 178 ? 10.500 -20.884 -1.910 1.00 67.06 178 THR A O 1
ATOM 1445 N N . ASP A 1 179 ? 10.578 -21.754 -3.977 1.00 63.81 179 ASP A N 1
ATOM 1446 C CA . ASP A 1 179 ? 11.970 -22.236 -3.892 1.00 63.81 179 ASP A CA 1
ATOM 1447 C C . ASP A 1 179 ? 13.016 -21.098 -3.946 1.00 63.81 179 ASP A C 1
ATOM 1449 O O . ASP A 1 179 ? 14.219 -21.345 -3.904 1.00 63.81 179 ASP A O 1
ATOM 1453 N N . ASP A 1 180 ? 12.564 -19.846 -4.041 1.00 69.00 180 ASP A N 1
ATOM 1454 C CA . ASP A 1 180 ? 13.382 -18.646 -4.189 1.00 69.00 180 ASP A CA 1
ATOM 1455 C C . ASP A 1 180 ? 13.239 -17.757 -2.941 1.00 69.00 180 ASP A C 1
ATOM 1457 O O . ASP A 1 180 ? 12.190 -17.157 -2.700 1.00 69.00 180 ASP A O 1
ATOM 1461 N N . ASN A 1 181 ? 14.296 -17.682 -2.127 1.00 63.47 181 ASN A N 1
ATOM 1462 C CA . ASN A 1 181 ? 14.328 -16.824 -0.937 1.00 63.47 181 ASN A CA 1
ATOM 1463 C C . ASN A 1 181 ? 14.436 -15.332 -1.298 1.00 63.47 181 ASN A C 1
ATOM 1465 O O . ASN A 1 181 ? 13.996 -14.486 -0.521 1.00 63.47 181 ASN A O 1
ATOM 1469 N N . ASP A 1 182 ? 14.947 -15.011 -2.490 1.00 66.19 182 ASP A N 1
ATOM 1470 C CA . ASP A 1 182 ? 15.160 -13.642 -2.970 1.00 66.19 182 ASP A CA 1
ATOM 1471 C C . ASP A 1 182 ? 14.005 -13.158 -3.856 1.00 66.19 182 ASP A C 1
ATOM 1473 O O . ASP A 1 182 ? 14.104 -12.132 -4.539 1.00 66.19 182 ASP A O 1
ATOM 1477 N N . PHE A 1 183 ? 12.884 -13.881 -3.845 1.00 69.62 183 PHE A N 1
ATOM 1478 C CA . PHE A 1 183 ? 11.755 -13.698 -4.754 1.00 69.62 183 PHE A CA 1
ATOM 1479 C C . PHE A 1 183 ? 11.131 -12.290 -4.700 1.00 69.62 183 PHE A C 1
ATOM 1481 O O . PHE A 1 183 ? 10.563 -11.838 -5.700 1.00 69.62 183 PHE A O 1
ATOM 1488 N N . PHE A 1 184 ? 11.277 -11.584 -3.570 1.00 69.75 184 PHE A N 1
ATOM 1489 C CA . PHE A 1 184 ? 10.840 -10.193 -3.366 1.00 69.75 184 PHE A CA 1
ATOM 1490 C C . PHE A 1 184 ? 11.968 -9.219 -3.008 1.00 69.75 184 PHE A C 1
ATOM 1492 O O . PHE A 1 184 ? 11.706 -8.031 -2.822 1.00 69.75 184 PHE A O 1
ATOM 1499 N N . VAL A 1 185 ? 13.215 -9.687 -2.938 1.00 72.81 185 VAL A N 1
ATOM 1500 C CA . VAL A 1 185 ? 14.365 -8.817 -2.682 1.00 72.81 185 VAL A CA 1
ATOM 1501 C C . VAL A 1 185 ? 14.765 -8.162 -3.998 1.00 72.81 185 VAL A C 1
ATOM 1503 O O . VAL A 1 185 ? 15.149 -8.837 -4.960 1.00 72.81 185 VAL A O 1
ATOM 1506 N N . MET A 1 186 ? 14.635 -6.838 -4.047 1.00 75.12 186 MET A N 1
ATOM 1507 C CA . MET A 1 186 ? 15.052 -6.049 -5.200 1.00 75.12 186 MET A CA 1
ATOM 1508 C C . MET A 1 186 ? 16.575 -5.871 -5.179 1.00 75.12 186 MET A C 1
ATOM 1510 O O . MET A 1 186 ? 17.088 -5.332 -4.198 1.00 75.12 186 MET A O 1
ATOM 1514 N N . PRO A 1 187 ? 17.292 -6.295 -6.236 1.00 70.06 187 PRO A N 1
ATOM 1515 C CA . PRO A 1 187 ? 18.723 -6.053 -6.340 1.00 70.06 187 PRO A CA 1
ATOM 1516 C C . PRO A 1 187 ? 18.995 -4.559 -6.536 1.00 70.06 187 PRO A C 1
ATOM 1518 O O . PRO A 1 187 ? 18.239 -3.858 -7.224 1.00 70.06 187 PRO A O 1
ATOM 1521 N N . ASP A 1 188 ? 20.091 -4.068 -5.959 1.00 81.94 188 ASP A N 1
ATOM 1522 C CA . ASP A 1 188 ? 20.595 -2.732 -6.269 1.00 81.94 188 ASP A CA 1
ATOM 1523 C C . ASP A 1 188 ? 21.307 -2.791 -7.621 1.00 81.94 188 ASP A C 1
ATOM 1525 O O . ASP A 1 188 ? 22.512 -3.040 -7.702 1.00 81.94 188 ASP A O 1
ATOM 1529 N N . ILE A 1 189 ? 20.540 -2.551 -8.694 1.00 84.81 189 ILE A N 1
ATOM 1530 C CA . ILE A 1 189 ? 21.062 -2.555 -10.064 1.00 84.81 189 ILE A CA 1
ATOM 1531 C C . ILE A 1 189 ? 22.325 -1.706 -10.172 1.00 84.81 189 ILE A C 1
ATOM 1533 O O . ILE A 1 189 ? 23.263 -2.113 -10.848 1.00 84.81 189 ILE A O 1
ATOM 1537 N N . ALA A 1 190 ? 22.353 -0.514 -9.570 1.00 81.75 190 ALA A N 1
ATOM 1538 C CA . ALA A 1 190 ? 23.458 0.411 -9.784 1.00 81.75 190 ALA A CA 1
ATOM 1539 C C . ALA A 1 190 ? 24.757 -0.162 -9.211 1.00 81.75 190 ALA A C 1
ATOM 1541 O O . ALA A 1 190 ? 25.782 -0.169 -9.897 1.00 81.75 190 ALA A O 1
ATOM 1542 N N . SER A 1 191 ? 24.692 -0.684 -7.987 1.00 87.31 191 SER A N 1
ATOM 1543 C CA . SER A 1 191 ? 25.831 -1.317 -7.325 1.00 87.31 191 SER A CA 1
ATOM 1544 C C . SER A 1 191 ? 26.262 -2.595 -8.051 1.00 87.31 191 SER A C 1
ATOM 1546 O O . SER A 1 191 ? 27.430 -2.730 -8.415 1.00 87.31 191 SER A O 1
ATOM 1548 N N . GLU A 1 192 ? 25.323 -3.484 -8.376 1.00 85.12 192 GLU A N 1
ATOM 1549 C CA . GLU A 1 192 ? 25.627 -4.761 -9.034 1.00 85.12 192 GLU A CA 1
ATOM 1550 C C . GLU A 1 192 ? 26.139 -4.582 -10.475 1.00 85.12 192 GLU A C 1
ATOM 1552 O O . GLU A 1 192 ? 27.063 -5.275 -10.904 1.00 85.12 192 GLU A O 1
ATOM 1557 N N . MET A 1 193 ? 25.630 -3.601 -11.232 1.00 85.81 193 MET A N 1
ATOM 1558 C CA . MET A 1 193 ? 26.159 -3.277 -12.564 1.00 85.81 193 MET A CA 1
ATOM 1559 C C . MET A 1 193 ? 27.609 -2.789 -12.503 1.00 85.81 193 MET A C 1
ATOM 1561 O O . MET A 1 193 ? 28.401 -3.115 -13.394 1.00 85.81 193 MET A O 1
ATOM 1565 N N . VAL A 1 194 ? 27.963 -2.011 -11.473 1.00 89.50 194 VAL A N 1
ATOM 1566 C CA . VAL A 1 194 ? 29.339 -1.547 -11.246 1.00 89.50 194 VAL A CA 1
ATOM 1567 C C . VAL A 1 194 ? 30.244 -2.718 -10.868 1.00 89.50 194 VAL A C 1
ATOM 1569 O O . VAL A 1 194 ? 31.347 -2.821 -11.406 1.00 89.50 194 VAL A O 1
ATOM 1572 N N . GLU A 1 195 ? 29.782 -3.628 -10.011 1.00 89.62 195 GLU A N 1
ATOM 1573 C CA . GLU A 1 195 ? 30.521 -4.844 -9.656 1.00 89.62 195 GLU A CA 1
ATOM 1574 C C . GLU A 1 195 ? 30.786 -5.731 -10.877 1.00 89.62 195 GLU A C 1
ATOM 1576 O O . GLU A 1 195 ? 31.932 -6.110 -11.115 1.00 89.62 195 GLU A O 1
ATOM 1581 N N . ILE A 1 196 ? 29.773 -5.988 -11.714 1.00 87.81 196 ILE A N 1
ATOM 1582 C CA . ILE A 1 196 ? 29.929 -6.758 -12.960 1.00 87.81 196 ILE A CA 1
ATOM 1583 C C . ILE A 1 196 ? 30.926 -6.069 -13.900 1.00 87.81 196 ILE A C 1
ATOM 1585 O O . ILE A 1 196 ? 31.778 -6.717 -14.512 1.00 87.81 196 ILE A O 1
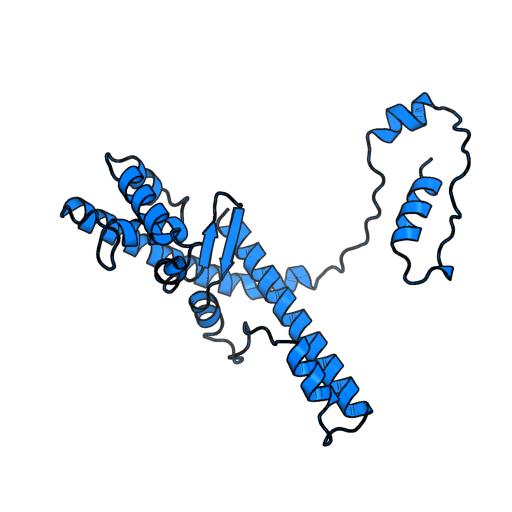ATOM 1589 N N . GLN A 1 197 ? 30.856 -4.742 -14.011 1.00 85.44 197 GLN A N 1
ATOM 1590 C CA . GLN A 1 197 ? 31.752 -3.980 -14.875 1.00 85.44 197 GLN A CA 1
ATOM 1591 C C . GLN A 1 197 ? 33.211 -4.038 -14.404 1.00 85.44 197 GLN A C 1
ATOM 1593 O O . GLN A 1 197 ? 34.109 -4.191 -15.239 1.00 85.44 197 GLN A O 1
ATOM 1598 N N . ASN A 1 198 ? 33.435 -3.978 -13.092 1.00 88.75 198 ASN A N 1
ATOM 1599 C CA . ASN A 1 198 ? 34.756 -4.017 -12.463 1.00 88.75 198 ASN A CA 1
ATOM 1600 C C . ASN A 1 198 ? 35.275 -5.440 -12.208 1.00 88.75 198 ASN A C 1
ATOM 1602 O O . ASN A 1 198 ? 36.380 -5.605 -11.699 1.00 88.75 198 ASN A O 1
ATOM 1606 N N . ASN A 1 199 ? 34.503 -6.475 -12.544 1.00 87.19 199 ASN A N 1
ATOM 1607 C CA . ASN A 1 199 ? 34.920 -7.852 -12.334 1.00 87.19 199 ASN A CA 1
ATOM 1608 C C . ASN A 1 199 ? 35.958 -8.276 -13.389 1.00 87.19 199 ASN A C 1
ATOM 1610 O O . ASN A 1 199 ? 35.617 -8.528 -14.543 1.00 87.19 199 ASN A O 1
ATOM 1614 N N . ASP A 1 200 ? 37.226 -8.379 -12.998 1.00 86.31 200 ASP A N 1
ATOM 1615 C CA . ASP A 1 200 ? 38.332 -8.754 -13.894 1.00 86.31 200 ASP A CA 1
ATOM 1616 C C . ASP A 1 200 ? 38.348 -10.244 -14.280 1.00 86.31 200 ASP A C 1
ATOM 1618 O O . ASP A 1 200 ? 39.129 -10.650 -15.140 1.00 86.31 200 ASP A O 1
ATOM 1622 N N . THR A 1 201 ? 37.493 -11.069 -13.664 1.00 87.00 201 THR A N 1
ATOM 1623 C CA . THR A 1 201 ? 37.389 -12.503 -13.984 1.00 87.00 201 THR A CA 1
ATOM 1624 C C . THR A 1 201 ? 36.470 -12.801 -15.167 1.00 87.00 201 THR A C 1
ATOM 1626 O O . THR A 1 201 ? 36.551 -13.896 -15.715 1.00 87.00 201 THR A O 1
ATOM 1629 N N . LEU A 1 202 ? 35.633 -11.838 -15.574 1.00 87.12 202 LEU A N 1
ATOM 1630 C CA . LEU A 1 202 ? 34.698 -11.972 -16.692 1.00 87.12 202 LEU A CA 1
ATOM 1631 C C . LEU A 1 202 ? 35.247 -11.288 -17.944 1.00 87.12 202 LEU A C 1
ATOM 1633 O O . LEU A 1 202 ? 35.734 -10.152 -17.895 1.00 87.12 202 LEU A O 1
ATOM 1637 N N . ASN A 1 203 ? 35.118 -11.949 -19.088 1.00 90.69 203 ASN A N 1
ATOM 1638 C CA . ASN A 1 203 ? 35.409 -11.340 -20.379 1.00 90.69 203 ASN A CA 1
ATOM 1639 C C . ASN A 1 203 ? 34.286 -10.363 -20.809 1.00 90.69 203 ASN A C 1
ATOM 1641 O O . ASN A 1 203 ? 33.256 -10.233 -20.150 1.00 90.69 203 ASN A O 1
ATOM 1645 N N . ALA A 1 204 ? 34.486 -9.626 -21.907 1.00 85.06 204 ALA A N 1
ATOM 1646 C CA . ALA A 1 204 ? 33.529 -8.606 -22.350 1.00 85.06 204 ALA A CA 1
ATOM 1647 C C . ALA A 1 204 ? 32.136 -9.171 -22.698 1.00 85.06 204 ALA A C 1
ATOM 1649 O O . ALA A 1 204 ? 31.136 -8.502 -22.456 1.00 85.06 204 ALA A O 1
ATOM 1650 N N . GLU A 1 205 ? 32.077 -10.389 -23.237 1.00 88.94 205 GLU A N 1
ATOM 1651 C CA . GLU A 1 205 ? 30.831 -11.070 -23.600 1.00 88.94 205 GLU A CA 1
ATOM 1652 C C . GLU A 1 205 ? 30.096 -11.564 -22.345 1.00 88.94 205 GLU A C 1
ATOM 1654 O O . GLU A 1 205 ? 28.917 -11.274 -22.164 1.00 88.94 205 GLU A O 1
ATOM 1659 N N . GLU A 1 206 ? 30.820 -12.181 -21.409 1.00 88.69 206 GLU A N 1
ATOM 1660 C CA . GLU A 1 206 ? 30.292 -12.629 -20.113 1.00 88.69 206 GLU A CA 1
ATOM 1661 C C . GLU A 1 206 ? 29.784 -11.459 -19.255 1.00 88.69 206 GLU A C 1
ATOM 1663 O O . GLU A 1 206 ? 28.772 -11.581 -18.564 1.00 88.69 206 GLU A O 1
ATOM 1668 N N . LYS A 1 207 ? 30.451 -10.295 -19.311 1.00 87.19 207 LYS A N 1
ATOM 1669 C CA . LYS A 1 207 ? 29.983 -9.069 -18.642 1.00 87.19 207 LYS A CA 1
ATOM 1670 C C . LYS A 1 207 ? 28.659 -8.580 -19.214 1.00 87.19 207 LYS A C 1
ATOM 1672 O O . LYS A 1 207 ? 27.792 -8.157 -18.451 1.00 87.19 207 LYS A O 1
ATOM 1677 N N . GLU A 1 208 ? 28.505 -8.609 -20.533 1.00 85.62 208 GLU A N 1
ATOM 1678 C CA . GLU A 1 208 ? 27.277 -8.158 -21.188 1.00 85.62 208 GLU A CA 1
ATOM 1679 C C . GLU A 1 208 ? 26.113 -9.122 -20.928 1.00 85.62 208 GLU A C 1
ATOM 1681 O O . GLU A 1 208 ? 24.994 -8.688 -20.634 1.00 85.62 208 GLU A O 1
ATOM 1686 N N . GLU A 1 209 ? 26.380 -10.429 -20.938 1.00 89.38 209 GLU A N 1
ATOM 1687 C CA . GLU A 1 209 ? 25.399 -11.451 -20.574 1.00 89.38 209 GLU A CA 1
ATOM 1688 C C . GLU A 1 209 ? 24.951 -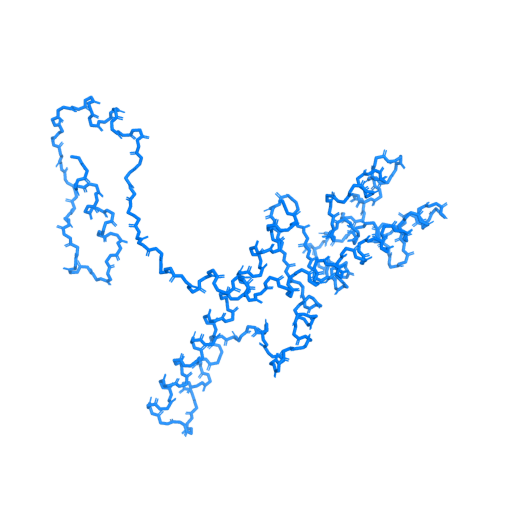11.297 -19.112 1.00 89.38 209 GLU A C 1
ATOM 1690 O O . GLU A 1 209 ? 23.750 -11.265 -18.831 1.00 89.38 209 GLU A O 1
ATOM 1695 N N . ALA A 1 210 ? 25.891 -11.097 -18.182 1.00 87.25 210 ALA A N 1
ATOM 1696 C CA . ALA A 1 210 ? 25.586 -10.870 -16.770 1.00 87.25 210 ALA A CA 1
ATOM 1697 C C . ALA A 1 210 ? 24.753 -9.596 -16.546 1.00 87.25 210 ALA A C 1
ATOM 1699 O O . ALA A 1 210 ? 23.770 -9.626 -15.804 1.00 87.25 210 ALA A O 1
ATOM 1700 N N . LYS A 1 211 ? 25.085 -8.488 -17.226 1.00 86.75 211 LYS A N 1
ATOM 1701 C CA . LYS A 1 211 ? 24.296 -7.241 -17.176 1.00 86.75 211 LYS A CA 1
ATOM 1702 C C . LYS A 1 211 ? 22.884 -7.430 -17.722 1.00 86.75 211 LYS A C 1
ATOM 1704 O O . LYS A 1 211 ? 21.921 -6.910 -17.151 1.00 86.75 211 LYS A O 1
ATOM 1709 N N . THR A 1 212 ? 22.761 -8.173 -18.820 1.00 85.94 212 THR A N 1
ATOM 1710 C CA . THR A 1 212 ? 21.470 -8.479 -19.445 1.00 85.94 212 THR A CA 1
ATOM 1711 C C . THR A 1 212 ? 20.610 -9.309 -18.503 1.00 85.94 212 THR A C 1
ATOM 1713 O O . THR A 1 212 ? 19.452 -8.963 -18.272 1.00 85.94 212 THR A O 1
ATOM 1716 N N . LYS A 1 213 ? 21.187 -10.353 -17.900 1.00 87.75 213 LYS A N 1
ATOM 1717 C CA . LYS A 1 213 ? 20.503 -11.208 -16.931 1.00 87.75 213 LYS A CA 1
ATOM 1718 C C . LYS A 1 213 ? 20.046 -10.426 -15.69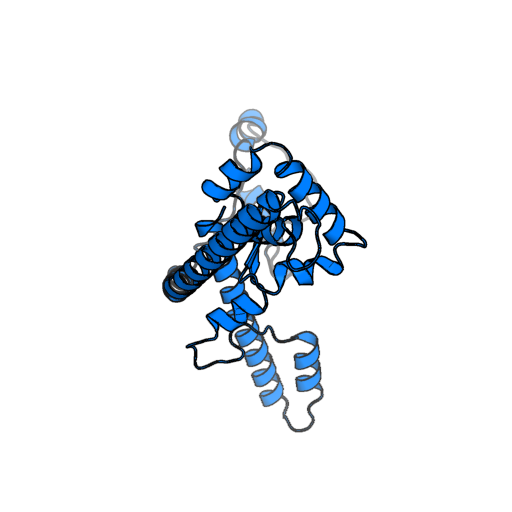9 1.00 87.75 213 LYS A C 1
ATOM 1720 O O . LYS A 1 213 ? 18.872 -10.488 -15.360 1.00 87.75 213 LYS A O 1
ATOM 1725 N N . LEU A 1 214 ? 20.924 -9.614 -15.105 1.00 86.69 214 LEU A N 1
ATOM 1726 C CA . LEU A 1 214 ? 20.580 -8.747 -13.972 1.00 86.69 214 LEU A CA 1
ATOM 1727 C C . LEU A 1 214 ? 19.401 -7.816 -14.302 1.00 86.69 214 LEU A C 1
ATOM 1729 O O . LEU A 1 214 ? 18.458 -7.680 -13.523 1.00 86.69 214 LEU A O 1
ATOM 1733 N N . SER A 1 215 ? 19.432 -7.202 -15.487 1.00 83.88 215 SER A N 1
ATOM 1734 C CA . SER A 1 215 ? 18.372 -6.298 -15.941 1.00 83.88 215 SER A CA 1
ATOM 1735 C C . SER A 1 215 ? 17.041 -7.027 -16.152 1.00 83.88 215 SER A C 1
ATOM 1737 O O . SER A 1 215 ? 15.984 -6.498 -15.805 1.00 83.88 215 SER A O 1
ATOM 1739 N N . GLN A 1 216 ? 17.077 -8.245 -16.702 1.00 84.06 216 GLN A N 1
ATOM 1740 C CA . GLN A 1 216 ? 15.895 -9.093 -16.869 1.00 84.06 216 GLN A CA 1
ATOM 1741 C C . GLN A 1 216 ? 15.320 -9.533 -15.519 1.00 84.06 216 GLN A C 1
ATOM 1743 O O . GLN A 1 216 ? 14.115 -9.392 -15.303 1.00 84.06 216 GLN A O 1
ATOM 1748 N N . ASP A 1 217 ? 16.166 -9.995 -14.598 1.00 83.75 217 ASP A N 1
ATOM 1749 C CA . ASP A 1 217 ? 15.756 -10.446 -13.267 1.00 83.75 217 ASP A CA 1
ATOM 1750 C C . ASP A 1 217 ? 15.102 -9.303 -12.478 1.00 83.75 217 ASP A C 1
ATOM 1752 O O . ASP A 1 217 ? 14.013 -9.469 -11.920 1.00 83.75 217 ASP A O 1
ATOM 1756 N N . PHE A 1 218 ? 15.691 -8.104 -12.504 1.00 85.44 218 PHE A N 1
ATOM 1757 C CA . PHE A 1 218 ? 15.078 -6.919 -11.904 1.00 85.44 218 PHE A CA 1
ATOM 1758 C C . PHE A 1 218 ? 13.744 -6.558 -12.558 1.00 85.44 218 PHE A C 1
ATOM 1760 O O . PHE A 1 218 ? 12.785 -6.247 -11.851 1.00 85.44 218 PHE A O 1
ATOM 1767 N N . ALA A 1 219 ? 13.654 -6.588 -13.892 1.00 83.50 219 ALA A N 1
ATOM 1768 C CA . ALA A 1 219 ? 12.416 -6.260 -14.594 1.00 83.50 219 ALA A CA 1
ATOM 1769 C C . ALA A 1 219 ? 11.278 -7.215 -14.198 1.00 83.50 219 ALA A C 1
ATOM 1771 O O . ALA A 1 219 ? 10.162 -6.764 -13.937 1.00 83.50 219 ALA A O 1
ATOM 1772 N N . ILE A 1 220 ? 11.570 -8.515 -14.083 1.00 83.12 220 ILE A N 1
ATOM 1773 C CA . ILE A 1 220 ? 10.611 -9.534 -13.638 1.00 83.12 220 ILE A CA 1
ATOM 1774 C C . ILE A 1 220 ? 10.190 -9.285 -12.184 1.00 83.12 220 ILE A C 1
ATOM 1776 O O . ILE A 1 220 ? 8.993 -9.238 -11.895 1.00 83.12 220 ILE A O 1
ATOM 1780 N N . LYS A 1 221 ? 11.144 -9.083 -11.263 1.00 84.12 221 LYS A N 1
ATOM 1781 C CA . LYS A 1 221 ? 10.840 -8.833 -9.841 1.00 84.12 221 LYS A CA 1
ATOM 1782 C C . LYS A 1 221 ? 10.045 -7.538 -9.639 1.00 84.12 221 LYS A C 1
ATOM 1784 O O . LYS A 1 221 ? 9.056 -7.528 -8.906 1.00 84.12 221 LYS A O 1
ATOM 1789 N N . SER A 1 222 ? 10.414 -6.471 -10.345 1.00 84.50 222 SER A N 1
ATOM 1790 C CA . SER A 1 222 ? 9.718 -5.180 -10.316 1.00 84.50 222 SER A CA 1
ATOM 1791 C C . SER A 1 222 ? 8.274 -5.302 -10.813 1.00 84.50 222 SER A C 1
ATOM 1793 O O . SER A 1 222 ? 7.339 -4.854 -10.143 1.00 84.50 222 SER A O 1
ATOM 1795 N N . LYS A 1 223 ? 8.064 -5.989 -11.945 1.00 84.88 223 LYS A N 1
ATOM 1796 C CA . LYS A 1 223 ? 6.725 -6.247 -12.495 1.00 84.88 223 LYS A CA 1
ATOM 1797 C C . LYS A 1 223 ? 5.855 -7.056 -11.531 1.00 84.88 223 LYS A C 1
ATOM 1799 O O . LYS A 1 223 ? 4.677 -6.739 -11.342 1.00 84.88 223 LYS A O 1
ATOM 1804 N N . ARG A 1 224 ? 6.445 -8.039 -10.856 1.00 85.69 224 ARG A N 1
ATOM 1805 C CA . ARG A 1 224 ? 5.761 -8.859 -9.856 1.00 85.69 224 ARG A CA 1
ATOM 1806 C C . ARG A 1 224 ? 5.327 -8.048 -8.637 1.00 85.69 224 ARG A C 1
ATOM 1808 O O . ARG A 1 224 ? 4.163 -8.122 -8.244 1.00 85.69 224 ARG A O 1
ATOM 1815 N N . LEU A 1 225 ? 6.229 -7.251 -8.056 1.00 85.50 225 LEU A N 1
ATOM 1816 C CA . LEU A 1 225 ? 5.913 -6.364 -6.928 1.00 85.50 225 LEU A CA 1
ATOM 1817 C C . LEU A 1 225 ? 4.819 -5.361 -7.297 1.00 85.50 225 LEU A C 1
ATOM 1819 O O . LEU A 1 225 ? 3.887 -5.142 -6.520 1.00 85.50 225 LEU A O 1
ATOM 1823 N N . HIS A 1 226 ? 4.891 -4.802 -8.507 1.00 87.00 226 HIS A N 1
ATOM 1824 C CA . HIS A 1 226 ? 3.835 -3.946 -9.029 1.00 87.00 226 HIS A CA 1
ATOM 1825 C C . HIS A 1 226 ? 2.495 -4.688 -9.092 1.00 87.00 226 HIS A C 1
ATOM 1827 O O . HIS A 1 226 ? 1.496 -4.192 -8.570 1.00 87.00 226 HIS A O 1
ATOM 1833 N N . SER A 1 227 ? 2.479 -5.895 -9.660 1.00 89.44 227 SER A N 1
ATOM 1834 C CA . SER A 1 227 ? 1.275 -6.723 -9.781 1.00 89.44 227 SER A CA 1
ATOM 1835 C C . SER A 1 227 ? 0.664 -7.055 -8.415 1.00 89.44 227 SER A C 1
ATOM 1837 O O . SER A 1 227 ? -0.549 -6.951 -8.236 1.00 89.44 227 SER A O 1
ATOM 1839 N N . ILE A 1 228 ? 1.489 -7.369 -7.412 1.00 89.62 228 ILE A N 1
ATOM 1840 C CA . ILE A 1 228 ? 1.032 -7.587 -6.031 1.00 89.62 228 ILE A CA 1
ATOM 1841 C C . ILE A 1 228 ? 0.445 -6.312 -5.438 1.00 89.62 228 ILE A C 1
ATOM 1843 O O . ILE A 1 228 ? -0.639 -6.370 -4.862 1.00 89.62 228 ILE A O 1
ATOM 1847 N N . SER A 1 229 ? 1.104 -5.161 -5.595 1.00 89.38 229 SER A N 1
ATOM 1848 C CA . SER A 1 229 ? 0.570 -3.884 -5.108 1.00 89.38 229 SER A CA 1
ATOM 1849 C C . SER A 1 229 ? -0.795 -3.577 -5.734 1.00 89.38 229 SER A C 1
ATOM 1851 O O . SER A 1 229 ? -1.720 -3.182 -5.022 1.00 89.38 229 SER A O 1
ATOM 1853 N N . GLN A 1 230 ? -0.972 -3.828 -7.038 1.00 90.44 230 GLN A N 1
ATOM 1854 C CA . GLN A 1 230 ? -2.268 -3.658 -7.706 1.00 90.44 230 GLN A CA 1
ATOM 1855 C C . GLN A 1 230 ? -3.330 -4.628 -7.182 1.00 90.44 230 GLN A C 1
ATOM 1857 O O . GLN A 1 230 ? -4.453 -4.207 -6.902 1.00 90.44 230 GLN A O 1
ATOM 1862 N N . LEU A 1 231 ? -2.988 -5.907 -6.994 1.00 92.62 231 LEU A N 1
ATOM 1863 C CA . LEU A 1 231 ? -3.908 -6.887 -6.412 1.00 92.62 231 LEU A CA 1
ATOM 1864 C C . LEU A 1 231 ? -4.303 -6.492 -4.986 1.00 92.62 231 LEU A C 1
ATOM 1866 O O . LEU A 1 231 ? -5.488 -6.478 -4.660 1.00 92.62 231 LEU A O 1
ATOM 1870 N N . LEU A 1 232 ? -3.339 -6.110 -4.148 1.00 93.69 232 LEU A N 1
ATOM 1871 C CA . LEU A 1 232 ? -3.597 -5.642 -2.790 1.00 93.69 232 LEU A CA 1
ATOM 1872 C C . LEU A 1 232 ? -4.534 -4.434 -2.782 1.00 93.69 232 LEU A C 1
ATOM 1874 O O . LEU A 1 232 ? -5.514 -4.439 -2.036 1.00 93.69 232 LEU A O 1
ATOM 1878 N N . LYS A 1 233 ? -4.299 -3.441 -3.649 1.00 91.81 233 LYS A N 1
ATOM 1879 C CA . LYS A 1 233 ? -5.205 -2.296 -3.830 1.00 91.81 233 LYS A CA 1
ATOM 1880 C C . LYS A 1 233 ? -6.609 -2.753 -4.218 1.00 91.81 2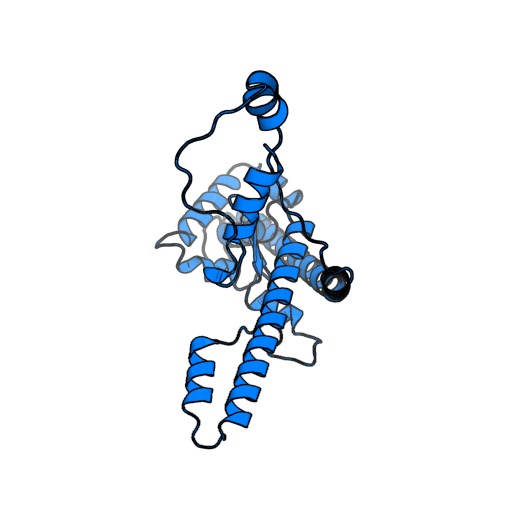33 LYS A C 1
ATOM 1882 O O . LYS A 1 233 ? -7.565 -2.324 -3.583 1.00 91.81 233 LYS A O 1
ATOM 1887 N N . ALA A 1 234 ? -6.740 -3.664 -5.182 1.00 91.88 234 ALA A N 1
ATOM 1888 C CA . ALA A 1 234 ? -8.034 -4.184 -5.625 1.00 91.88 234 ALA A CA 1
ATOM 1889 C C . ALA A 1 234 ? -8.809 -4.923 -4.516 1.00 91.88 234 ALA A C 1
ATOM 1891 O O . ALA A 1 234 ? -10.036 -4.860 -4.474 1.00 91.88 234 ALA A O 1
ATOM 1892 N N . TYR A 1 235 ? -8.114 -5.606 -3.603 1.00 90.88 235 TYR A N 1
ATOM 1893 C CA . TYR A 1 235 ? -8.742 -6.308 -2.479 1.00 90.88 235 TYR A CA 1
ATOM 1894 C C . TYR A 1 235 ? -9.101 -5.405 -1.291 1.00 90.88 235 TYR A C 1
ATOM 1896 O O . TYR A 1 235 ? -9.916 -5.809 -0.454 1.00 90.88 235 TYR A O 1
ATOM 1904 N N . THR A 1 236 ? -8.483 -4.227 -1.167 1.00 88.62 236 THR A N 1
ATOM 1905 C CA . THR A 1 236 ? -8.522 -3.435 0.075 1.00 88.62 236 THR A CA 1
ATOM 1906 C C . THR A 1 236 ? -9.121 -2.035 -0.065 1.00 88.62 236 THR A C 1
ATOM 1908 O O . THR A 1 236 ? -9.712 -1.560 0.911 1.00 88.62 236 THR A O 1
ATOM 1911 N N . LEU A 1 237 ? -9.021 -1.391 -1.235 1.00 84.25 237 LEU A N 1
ATOM 1912 C CA . LEU A 1 237 ? -9.423 0.006 -1.457 1.00 84.25 237 LEU A CA 1
ATOM 1913 C C . LEU A 1 237 ? -10.736 0.167 -2.222 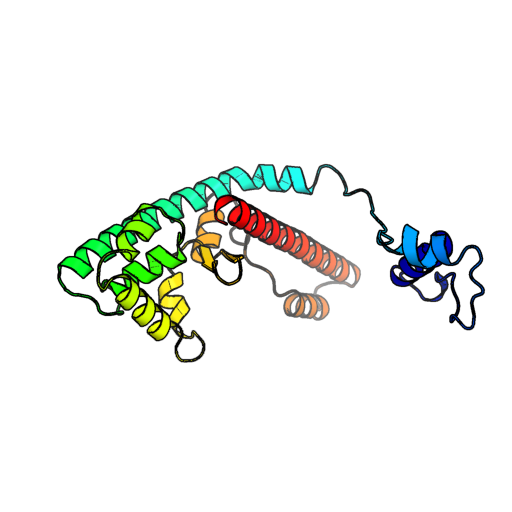1.00 84.25 237 LEU A C 1
ATOM 1915 O O . LEU A 1 237 ? -10.973 -0.541 -3.219 1.00 84.25 237 LEU A O 1
#